Protein AF-A0A7M5V209-F1 (afdb_monomer_lite)

Sequence (284 aa):
MAENEGTTTIPEHRHLGSWWDTRARGLGGTLGIPISTGGEENLLCRSSDRYRREDIFLHEFSHGISEVAIRGGGIPGYFGRLQRAYNSAKYRGLWRNTYAMSTVQEYFAEGVQSYFEVNDYAARPNGVHGPVNTRSKLRNYDITLYNLVREVFPCGNIIHDRCKRGTPPSFRMNCDGSKPVVTVAPPKVTTTTTTTHSTKKPDGGNKDCVDKNKSCGGWARYGYCKSNAYVKTNCKKSCKSCDNSSCKDNNKWCNSWKGKGYCNSNSQHYNYMIKNCKKACSLC

Foldseek 3Di:
DEPPDFPLVPVLNVVDDPVRRVVDQWAAAAPSRLDTGGYPCLLQVNPSDPLSQARVSQLRPQSSCCRPPVLQLVPPCLVVLLVVLLVVCVVVCHCPLAQLNPDSSSVLSQLLQQLLLRHHEDPDRHNHHYHRRHLVSCCVRRVSSSVSSCVSVVQSDHADSSNDDDDTDDDDPDNVPPDDDPPPDDPPPDPDDDDDDDDDDDDDDDPLQDAQDPCLLVCLVSPCCVSPPCSVRRNCNSVVVPPPPVQDQQDPCLLVVLVVVLCDPPHPNVVVCVRHVCNNSVVD

pLDDT: mean 84.37, std 17.69, range [29.45, 98.81]

Radius of gyration: 26.1 Å; chains: 1; bounding box: 72×42×67 Å

Structure (mmCIF, N/CA/C/O backbone):
data_AF-A0A7M5V209-F1
#
_entry.id   AF-A0A7M5V209-F1
#
loop_
_atom_site.group_PDB
_atom_site.id
_atom_site.type_symbol
_atom_site.label_atom_id
_atom_site.label_alt_id
_atom_site.label_comp_id
_atom_site.label_asym_id
_atom_site.label_entity_id
_atom_site.label_seq_id
_atom_site.pdbx_PDB_ins_code
_atom_site.Cartn_x
_atom_site.Cartn_y
_atom_site.Cartn_z
_atom_site.occupancy
_atom_site.B_iso_or_equiv
_atom_site.auth_seq_id
_atom_site.auth_comp_id
_atom_site.auth_asym_id
_atom_site.auth_atom_id
_atom_site.pdbx_PDB_model_num
ATOM 1 N N . MET A 1 1 ? 5.529 -16.511 5.488 1.00 92.38 1 MET A N 1
ATOM 2 C CA . MET A 1 1 ? 4.871 -17.790 5.166 1.00 92.38 1 MET A CA 1
ATOM 3 C C . MET A 1 1 ? 5.860 -18.579 4.341 1.00 92.38 1 MET A C 1
ATOM 5 O O . MET A 1 1 ? 6.373 -18.010 3.381 1.00 92.38 1 MET A O 1
ATOM 9 N N . ALA A 1 2 ? 6.203 -19.794 4.756 1.00 93.06 2 ALA A N 1
ATOM 10 C CA . ALA A 1 2 ? 7.196 -20.600 4.048 1.00 93.06 2 ALA A CA 1
ATOM 11 C C . ALA A 1 2 ? 6.727 -20.949 2.623 1.00 93.06 2 ALA A C 1
ATOM 13 O O . ALA A 1 2 ? 5.541 -20.822 2.294 1.00 93.06 2 ALA A O 1
ATOM 14 N N . GLU A 1 3 ? 7.648 -21.391 1.765 1.00 91.31 3 GLU A N 1
ATOM 15 C CA . GLU A 1 3 ? 7.316 -21.751 0.373 1.00 91.31 3 GLU A CA 1
ATOM 16 C C . GLU A 1 3 ? 6.255 -22.861 0.283 1.00 91.31 3 GLU A C 1
ATOM 18 O O . GLU A 1 3 ? 5.426 -22.869 -0.622 1.00 91.31 3 GLU A O 1
ATOM 23 N N . ASN A 1 4 ? 6.264 -23.790 1.242 1.00 91.88 4 ASN A N 1
ATOM 24 C CA . ASN A 1 4 ? 5.350 -24.931 1.326 1.00 91.88 4 ASN A CA 1
ATOM 25 C C . ASN A 1 4 ? 4.091 -24.662 2.173 1.00 91.88 4 ASN A C 1
ATOM 27 O O . ASN A 1 4 ? 3.295 -25.572 2.400 1.00 91.88 4 ASN A O 1
ATOM 31 N N . GLU A 1 5 ? 3.908 -23.436 2.654 1.00 93.31 5 GLU A N 1
ATOM 32 C CA . GLU A 1 5 ? 2.753 -23.014 3.443 1.00 93.31 5 GLU A CA 1
ATOM 33 C C . GLU A 1 5 ? 1.799 -22.165 2.595 1.00 93.31 5 GLU A C 1
ATOM 35 O O . GLU A 1 5 ? 2.250 -21.390 1.760 1.00 93.31 5 GLU A O 1
ATOM 40 N N . GLY A 1 6 ? 0.486 -22.273 2.820 1.00 92.75 6 GLY A N 1
ATOM 41 C CA . GLY A 1 6 ? -0.541 -21.416 2.208 1.00 92.75 6 GLY A CA 1
ATOM 42 C C . GLY A 1 6 ? -0.962 -20.248 3.107 1.00 92.75 6 GLY A C 1
ATOM 43 O O . GLY A 1 6 ? -0.714 -20.260 4.307 1.00 92.75 6 GLY A O 1
ATOM 44 N N . THR A 1 7 ? -1.609 -19.221 2.550 1.00 93.31 7 THR A N 1
ATOM 45 C CA . THR A 1 7 ? -2.055 -18.024 3.292 1.00 93.31 7 THR A CA 1
ATOM 46 C C . THR A 1 7 ? -2.820 -18.354 4.574 1.00 93.31 7 THR A C 1
ATOM 48 O O . THR A 1 7 ? -2.616 -17.707 5.602 1.00 93.31 7 THR A O 1
ATOM 51 N N . THR A 1 8 ? -3.669 -19.378 4.538 1.00 94.62 8 THR A N 1
ATOM 52 C CA . THR A 1 8 ? -4.510 -19.815 5.657 1.00 94.62 8 THR A CA 1
ATOM 53 C C . THR A 1 8 ? -3.741 -20.543 6.767 1.00 94.62 8 THR A C 1
ATOM 55 O O . THR A 1 8 ? -4.294 -20.738 7.854 1.00 94.62 8 THR A O 1
ATOM 58 N N . THR A 1 9 ? -2.468 -20.911 6.554 1.00 94.31 9 THR A N 1
ATOM 59 C CA . THR A 1 9 ? -1.623 -21.508 7.605 1.00 94.31 9 THR A CA 1
ATOM 60 C C . THR A 1 9 ? -1.223 -20.478 8.657 1.00 94.31 9 THR A C 1
ATOM 62 O O . THR A 1 9 ? -1.067 -20.830 9.830 1.00 94.31 9 THR A O 1
ATOM 65 N N . ILE A 1 10 ? -1.130 -19.200 8.271 1.00 93.56 10 ILE A N 1
ATOM 66 C CA . ILE A 1 10 ? -0.909 -18.095 9.201 1.00 93.56 10 ILE A CA 1
ATOM 67 C C . ILE A 1 10 ? -2.123 -18.007 10.141 1.00 93.56 10 ILE A C 1
ATOM 69 O O . ILE A 1 10 ? -3.249 -17.837 9.660 1.00 93.56 10 ILE A O 1
ATOM 73 N N . PRO A 1 11 ? -1.941 -18.107 11.474 1.00 94.06 11 PRO A N 1
ATOM 74 C CA . PRO A 1 11 ? -3.052 -18.190 12.424 1.00 94.06 11 PRO A CA 1
ATOM 75 C C . PRO A 1 11 ? -4.099 -17.083 12.265 1.00 94.06 11 PRO A C 1
ATOM 77 O O . PRO A 1 11 ? -5.300 -17.348 12.302 1.00 94.06 11 PRO A O 1
ATOM 80 N N . GLU A 1 12 ? -3.659 -15.852 12.024 1.00 92.50 12 GLU A N 1
ATOM 81 C CA . GLU A 1 12 ? -4.517 -14.684 11.846 1.00 92.50 12 GLU A CA 1
ATOM 82 C C . GLU A 1 12 ? -5.357 -14.738 10.558 1.00 92.50 12 GLU A C 1
ATOM 84 O O . GLU A 1 12 ? -6.398 -14.087 10.472 1.00 92.50 12 GLU A O 1
ATOM 89 N N . HIS A 1 13 ? -4.953 -15.534 9.567 1.00 94.69 13 HIS A N 1
ATOM 90 C CA . HIS A 1 13 ? -5.621 -15.683 8.272 1.00 94.69 13 HIS A CA 1
ATOM 91 C C . HIS A 1 13 ? -6.424 -16.988 8.142 1.00 94.69 13 HIS A C 1
ATOM 93 O O . HIS A 1 13 ? -7.111 -17.179 7.144 1.00 94.69 13 HIS A O 1
ATOM 99 N N . ARG A 1 14 ? -6.427 -17.859 9.162 1.00 93.62 14 ARG A N 1
ATOM 100 C CA . ARG A 1 14 ? -7.101 -19.176 9.139 1.00 93.62 14 ARG A CA 1
ATOM 101 C C . ARG A 1 14 ? -8.611 -19.130 8.863 1.00 93.62 14 ARG A C 1
ATOM 103 O O . ARG A 1 14 ? -9.204 -20.122 8.465 1.00 93.62 14 ARG A O 1
ATOM 110 N N . HIS A 1 15 ? -9.246 -17.987 9.098 1.00 92.19 15 HIS A N 1
ATOM 111 C CA . HIS A 1 15 ? -10.670 -17.772 8.832 1.00 92.19 15 HIS A CA 1
ATOM 112 C C . HIS A 1 15 ? -10.992 -17.604 7.333 1.00 92.19 15 HIS A C 1
ATOM 114 O O . HIS A 1 15 ? -12.165 -17.586 6.962 1.00 92.19 15 HIS A O 1
ATOM 120 N N . LEU A 1 16 ? -9.979 -17.433 6.480 1.00 92.88 16 LEU A N 1
ATOM 121 C CA . LEU A 1 16 ? -10.136 -17.333 5.033 1.00 92.88 16 LEU A CA 1
ATOM 122 C C . LEU A 1 16 ? -10.370 -18.719 4.412 1.00 92.88 16 LEU A C 1
ATOM 124 O O . LEU A 1 16 ? -9.895 -19.734 4.911 1.00 92.88 16 LEU A O 1
ATOM 128 N N . GLY A 1 17 ? -11.098 -18.761 3.294 1.00 93.19 17 GLY A N 1
ATOM 129 C CA . GLY A 1 17 ? -11.300 -20.001 2.539 1.00 93.19 17 GLY A CA 1
ATOM 130 C C . GLY A 1 17 ? -10.022 -20.477 1.839 1.00 93.19 17 GLY A C 1
ATOM 131 O O . GLY A 1 17 ? -9.198 -19.659 1.432 1.00 93.19 17 GLY A O 1
ATOM 132 N N . SER A 1 18 ? -9.899 -21.789 1.617 1.00 92.31 18 SER A N 1
ATOM 133 C CA . SER A 1 18 ? -8.717 -22.437 1.013 1.00 92.31 18 SER A CA 1
ATOM 134 C C . SER A 1 18 ? -8.311 -21.884 -0.358 1.00 92.31 18 SER A C 1
ATOM 136 O O . SER A 1 18 ? -7.148 -21.952 -0.742 1.00 92.31 18 SER A O 1
ATOM 138 N N . TRP A 1 19 ? -9.238 -21.269 -1.098 1.00 93.50 19 TRP A N 1
ATOM 139 C CA . TRP A 1 19 ? -8.921 -20.582 -2.353 1.00 93.50 19 TRP A CA 1
ATOM 140 C C . TRP A 1 19 ? -7.817 -19.517 -2.192 1.00 93.50 19 TRP A C 1
ATOM 142 O O . TRP A 1 19 ? -7.010 -19.328 -3.106 1.00 93.50 19 TRP A O 1
ATOM 152 N N . TRP A 1 20 ? -7.707 -18.881 -1.019 1.00 93.75 20 TRP A N 1
ATOM 153 C CA . TRP A 1 20 ? -6.654 -17.904 -0.716 1.00 93.75 20 TRP A CA 1
ATOM 154 C C . TRP A 1 20 ? -5.237 -18.483 -0.748 1.00 93.75 20 TRP A C 1
ATOM 156 O O . TRP A 1 20 ? -4.302 -17.746 -1.066 1.00 93.75 20 TRP A O 1
ATOM 166 N N . ASP A 1 21 ? -5.073 -19.785 -0.503 1.00 92.69 21 ASP A N 1
ATOM 167 C CA . ASP A 1 21 ? -3.768 -20.457 -0.557 1.00 92.69 21 ASP A CA 1
ATOM 168 C C . ASP A 1 21 ? -3.220 -20.533 -1.983 1.00 92.69 21 ASP A C 1
ATOM 170 O O . ASP A 1 21 ? -2.011 -20.517 -2.194 1.00 92.69 21 ASP A O 1
ATOM 174 N N . THR A 1 22 ? -4.112 -20.553 -2.977 1.00 89.31 22 THR A N 1
ATOM 175 C CA . THR A 1 22 ? -3.728 -20.514 -4.395 1.00 89.31 22 THR A CA 1
ATOM 176 C C . THR A 1 22 ? -3.711 -19.090 -4.940 1.00 89.31 22 THR A C 1
ATOM 178 O O . THR A 1 22 ? -2.875 -18.748 -5.779 1.00 89.31 22 THR A O 1
ATOM 181 N N . ARG A 1 23 ? -4.611 -18.222 -4.466 1.00 88.81 23 ARG A N 1
ATOM 182 C CA . ARG A 1 23 ? -4.777 -16.865 -4.999 1.00 88.81 23 ARG A CA 1
ATOM 183 C C . ARG A 1 23 ? -3.660 -15.917 -4.598 1.00 88.81 23 ARG A C 1
ATOM 185 O O . ARG A 1 23 ? -3.259 -15.104 -5.434 1.00 88.81 23 ARG A O 1
ATOM 192 N N . ALA A 1 24 ? -3.186 -15.979 -3.360 1.00 91.81 24 ALA A N 1
ATOM 193 C CA . ALA A 1 24 ? -2.322 -14.957 -2.781 1.00 91.81 24 ALA A CA 1
ATOM 194 C C . ALA A 1 24 ? -1.054 -15.569 -2.181 1.00 91.81 24 ALA A C 1
ATOM 196 O O . ALA A 1 24 ? -1.069 -16.684 -1.666 1.00 91.81 24 ALA A O 1
ATOM 197 N N . ARG A 1 25 ? 0.040 -14.809 -2.251 1.00 95.38 25 ARG A N 1
ATOM 198 C CA . ARG A 1 25 ? 1.299 -15.091 -1.541 1.00 95.38 25 ARG A CA 1
ATOM 199 C C . ARG A 1 25 ? 1.664 -13.975 -0.567 1.00 95.38 25 ARG A C 1
ATOM 201 O O . ARG A 1 25 ? 2.788 -13.898 -0.094 1.00 95.38 25 ARG A O 1
ATOM 208 N N . GLY A 1 26 ? 0.705 -13.120 -0.252 1.00 94.38 26 GLY A N 1
ATOM 209 C CA . GLY A 1 26 ? 0.831 -12.064 0.730 1.00 94.38 26 GLY A CA 1
ATOM 210 C C . GLY A 1 26 ? -0.523 -11.412 0.962 1.00 94.38 26 GLY A C 1
ATOM 211 O O . GLY A 1 26 ? -1.413 -11.531 0.119 1.00 94.38 26 GLY A O 1
ATOM 212 N N . LEU A 1 27 ? -0.681 -10.792 2.128 1.00 95.31 27 LEU A N 1
ATOM 213 C CA . LEU A 1 27 ? -1.848 -9.992 2.479 1.00 95.31 27 LEU A CA 1
ATOM 214 C C . LEU A 1 27 ? -1.426 -8.773 3.284 1.00 95.31 27 LEU A C 1
ATOM 216 O O . LEU A 1 27 ? -0.635 -8.876 4.224 1.00 95.31 27 LEU A O 1
ATOM 220 N N . GLY A 1 28 ? -2.013 -7.636 2.945 1.00 94.69 28 GLY A N 1
ATOM 221 C CA . GLY A 1 28 ? -1.826 -6.384 3.644 1.00 94.69 28 GLY A CA 1
ATOM 222 C C . GLY A 1 28 ? -2.487 -6.345 5.013 1.00 94.69 28 GLY A C 1
ATOM 223 O O . GLY A 1 28 ? -3.591 -6.853 5.224 1.00 94.69 28 GLY A O 1
ATOM 224 N N . GLY A 1 29 ? -1.820 -5.675 5.952 1.00 91.69 29 GLY A N 1
ATOM 225 C CA . GLY A 1 29 ? -2.372 -5.444 7.282 1.00 91.69 29 GLY A CA 1
ATOM 226 C C . GLY A 1 29 ? -3.624 -4.572 7.250 1.00 91.69 29 GLY A C 1
ATOM 227 O O . GLY A 1 29 ? -3.690 -3.565 6.554 1.00 91.69 29 GLY A O 1
ATOM 228 N N . THR A 1 30 ? -4.604 -4.926 8.074 1.00 88.12 30 THR A N 1
ATOM 229 C CA . THR A 1 30 ? -5.811 -4.131 8.336 1.00 88.12 30 THR A CA 1
ATOM 230 C C . THR A 1 30 ? -5.929 -3.855 9.830 1.00 88.12 30 THR A C 1
ATOM 232 O O . THR A 1 30 ? -5.222 -4.442 10.639 1.00 88.12 30 THR A O 1
ATOM 235 N N . LEU A 1 31 ? -6.861 -3.009 10.268 1.00 81.81 31 LEU A N 1
ATOM 236 C CA . LEU A 1 31 ? -7.078 -2.862 11.715 1.00 81.81 31 LEU A CA 1
ATOM 237 C C . LEU A 1 31 ? -7.629 -4.127 12.374 1.00 81.81 31 LEU A C 1
ATOM 239 O O . LEU A 1 31 ? -7.344 -4.375 13.540 1.00 81.81 31 LEU A O 1
ATOM 243 N N . GLY A 1 32 ? -8.410 -4.931 11.652 1.00 82.44 32 GLY A N 1
ATOM 244 C CA . GLY A 1 32 ? -8.884 -6.207 12.182 1.00 82.44 32 GLY A CA 1
ATOM 245 C C . GLY A 1 32 ? -7.747 -7.205 12.364 1.00 82.44 32 GLY A C 1
ATOM 246 O O . GLY A 1 32 ? -7.681 -7.892 13.382 1.00 82.44 32 GLY A O 1
ATOM 247 N N . ILE A 1 33 ? -6.834 -7.227 11.394 1.00 89.44 33 ILE A N 1
ATOM 248 C CA . ILE A 1 33 ? -5.699 -8.142 11.317 1.00 89.44 33 ILE A CA 1
ATOM 249 C C . ILE A 1 33 ? -4.452 -7.302 11.014 1.00 89.44 33 ILE A C 1
ATOM 251 O O . ILE A 1 33 ? -4.105 -7.124 9.846 1.00 89.44 33 ILE A O 1
ATOM 255 N N . PRO A 1 34 ? -3.803 -6.720 12.041 1.00 89.94 34 PRO A N 1
ATOM 256 C CA . PRO A 1 34 ? -2.746 -5.724 11.865 1.00 89.94 34 PRO A CA 1
ATOM 257 C C . PRO A 1 34 ? -1.385 -6.365 11.581 1.00 89.94 34 PRO A C 1
ATOM 259 O O . PRO A 1 34 ? -0.371 -5.954 12.140 1.00 89.94 34 PRO A O 1
ATOM 262 N N . ILE A 1 35 ? -1.371 -7.387 10.728 1.00 91.12 35 ILE A N 1
ATOM 263 C CA . ILE A 1 35 ? -0.161 -8.047 10.246 1.00 91.12 35 ILE A CA 1
ATOM 264 C C . ILE A 1 35 ? -0.153 -8.004 8.723 1.00 91.12 35 ILE A C 1
ATOM 266 O O . ILE A 1 35 ? -1.182 -8.232 8.096 1.00 91.12 35 ILE A O 1
ATOM 270 N N . SER A 1 36 ? 0.999 -7.685 8.138 1.00 95.19 36 SER A N 1
ATOM 271 C CA . SER A 1 36 ? 1.226 -7.897 6.706 1.00 95.19 36 SER A CA 1
ATOM 272 C C . SER A 1 36 ? 2.021 -9.181 6.540 1.00 95.19 36 SER A C 1
ATOM 274 O O . SER A 1 36 ? 2.944 -9.436 7.316 1.00 95.19 36 SER A O 1
ATOM 276 N N . THR A 1 37 ? 1.662 -9.994 5.558 1.00 95.38 37 THR A N 1
ATOM 277 C CA . THR A 1 37 ? 2.311 -11.280 5.299 1.00 95.38 37 THR A CA 1
ATOM 278 C C . THR A 1 37 ? 2.850 -11.336 3.880 1.00 95.38 37 THR A C 1
ATOM 280 O O . THR A 1 37 ? 2.331 -10.688 2.977 1.00 95.38 37 THR A O 1
ATOM 283 N N . GLY A 1 38 ? 3.913 -12.116 3.696 1.00 95.19 38 GLY A N 1
ATOM 284 C CA . GLY A 1 38 ? 4.528 -12.386 2.402 1.00 95.19 38 GLY A CA 1
ATOM 285 C C . GLY A 1 38 ? 5.107 -13.796 2.348 1.00 95.19 38 GLY A C 1
ATOM 286 O O . GLY A 1 38 ? 5.431 -14.397 3.387 1.00 95.19 38 GLY A O 1
ATOM 287 N N . GLY A 1 39 ? 5.195 -14.318 1.131 1.00 95.69 39 GLY A N 1
ATOM 288 C CA . GLY A 1 39 ? 5.822 -15.586 0.800 1.00 95.69 39 GLY A CA 1
ATOM 289 C C . GLY A 1 39 ? 7.337 -15.485 0.909 1.00 95.69 39 GLY A C 1
ATOM 290 O O . GLY A 1 39 ? 7.949 -14.509 0.467 1.00 95.69 39 GLY A O 1
ATOM 291 N N . GLU A 1 40 ? 7.942 -16.498 1.515 1.00 95.88 40 GLU A N 1
ATOM 292 C CA . GLU A 1 40 ? 9.393 -16.630 1.627 1.00 95.88 40 GLU A CA 1
ATOM 293 C C . GLU A 1 40 ? 10.069 -16.629 0.253 1.00 95.88 40 GLU A C 1
ATOM 295 O O . GLU A 1 40 ? 11.102 -15.980 0.077 1.00 95.88 40 GLU A O 1
ATOM 300 N N . GLU A 1 41 ? 9.464 -17.291 -0.735 1.00 96.00 41 GLU A N 1
ATOM 301 C CA . GLU A 1 41 ? 9.996 -17.355 -2.092 1.00 96.00 41 GLU A CA 1
ATOM 302 C C . GLU A 1 41 ? 10.138 -15.966 -2.712 1.00 96.00 41 GLU A C 1
ATOM 304 O O . GLU A 1 41 ? 11.120 -15.709 -3.411 1.00 96.00 41 GLU A O 1
ATOM 309 N N . ASN A 1 42 ? 9.210 -15.054 -2.399 1.00 95.69 42 ASN A N 1
ATOM 310 C CA . ASN A 1 42 ? 9.294 -13.678 -2.849 1.00 95.69 42 ASN A CA 1
ATOM 311 C C . ASN A 1 42 ? 10.446 -12.963 -2.151 1.00 95.69 42 ASN A C 1
ATOM 313 O O . ASN A 1 42 ? 11.364 -12.511 -2.830 1.00 95.69 42 ASN A O 1
ATOM 317 N N . LEU A 1 43 ? 10.462 -12.944 -0.817 1.00 93.81 43 LEU A N 1
ATOM 318 C CA . LEU A 1 43 ? 11.489 -12.252 -0.028 1.00 93.81 43 LEU A CA 1
ATOM 319 C C . LEU A 1 43 ? 12.919 -12.697 -0.356 1.00 93.81 43 LEU A C 1
ATOM 321 O O . LEU A 1 43 ? 13.833 -11.876 -0.369 1.00 93.81 43 LEU A O 1
ATOM 325 N N . LEU A 1 44 ? 13.115 -13.988 -0.623 1.00 93.94 44 LEU A N 1
ATOM 326 C CA . LEU A 1 44 ? 14.426 -14.577 -0.898 1.00 93.94 44 LEU A CA 1
ATOM 327 C C . LEU A 1 44 ? 14.737 -14.703 -2.397 1.00 93.94 44 LEU A C 1
ATOM 329 O O . LEU A 1 44 ? 15.767 -15.272 -2.759 1.00 93.94 44 LEU A O 1
ATOM 333 N N . CYS A 1 45 ? 13.859 -14.204 -3.272 1.00 94.44 45 CYS A N 1
ATOM 334 C CA . CYS A 1 45 ? 13.950 -14.352 -4.723 1.00 94.44 45 CYS A CA 1
ATOM 335 C C . CYS A 1 45 ? 14.255 -15.794 -5.170 1.00 94.44 45 CYS A C 1
ATOM 337 O O . CYS A 1 45 ? 15.195 -16.085 -5.928 1.00 94.44 45 CYS A O 1
ATOM 339 N N . ARG A 1 46 ? 13.445 -16.737 -4.705 1.00 95.00 46 ARG A N 1
ATOM 340 C CA . ARG A 1 46 ? 13.586 -18.167 -5.005 1.00 95.00 46 ARG A CA 1
ATOM 341 C C . ARG A 1 46 ? 12.981 -18.476 -6.366 1.00 95.00 46 ARG A C 1
ATOM 343 O O . ARG A 1 46 ? 12.127 -17.742 -6.859 1.00 95.00 46 ARG A O 1
ATOM 350 N N . SER A 1 47 ? 13.470 -19.515 -7.036 1.00 94.75 47 SER A N 1
ATOM 351 C CA . SER A 1 47 ? 13.022 -19.863 -8.396 1.00 94.75 47 SER A CA 1
ATOM 352 C C . SER A 1 47 ? 11.531 -20.212 -8.470 1.00 94.75 47 SER A C 1
ATOM 354 O O . SER A 1 47 ? 10.941 -20.088 -9.538 1.00 94.75 47 SER A O 1
ATOM 356 N N . SER A 1 48 ? 10.936 -20.605 -7.344 1.00 94.31 48 SER A N 1
ATOM 357 C CA . SER A 1 48 ? 9.507 -20.855 -7.137 1.00 94.31 48 SER A CA 1
ATOM 358 C C . SER A 1 48 ? 8.645 -19.582 -7.095 1.00 94.31 48 SER A C 1
ATOM 360 O O . SER A 1 48 ? 7.422 -19.683 -7.196 1.00 94.31 48 SER A O 1
ATOM 362 N N . ASP A 1 49 ? 9.239 -18.387 -6.978 1.00 95.06 49 ASP A N 1
ATOM 363 C CA . ASP A 1 49 ? 8.501 -17.122 -6.909 1.00 95.06 49 ASP A CA 1
ATOM 364 C C . ASP A 1 49 ? 7.788 -16.806 -8.229 1.00 95.06 49 ASP A C 1
ATOM 366 O O . ASP A 1 49 ? 8.401 -16.407 -9.223 1.00 95.06 49 ASP A O 1
ATOM 370 N N . ARG A 1 50 ? 6.459 -16.916 -8.228 1.00 93.19 50 ARG A N 1
ATOM 371 C CA . ARG A 1 50 ? 5.624 -16.524 -9.374 1.00 93.19 50 ARG A CA 1
ATOM 372 C C . ARG A 1 50 ? 5.572 -15.006 -9.606 1.00 93.19 50 ARG A C 1
ATOM 374 O O . ARG A 1 50 ? 5.164 -14.585 -10.683 1.00 93.19 50 ARG A O 1
ATOM 381 N N . TYR A 1 51 ? 6.008 -14.204 -8.632 1.00 94.31 51 TYR A N 1
ATOM 382 C CA . TYR A 1 51 ? 6.100 -12.740 -8.679 1.00 94.31 51 TYR A CA 1
ATOM 383 C C . TYR A 1 51 ? 7.555 -12.254 -8.732 1.00 94.31 51 TYR A C 1
ATOM 385 O O . TYR A 1 51 ? 7.882 -11.156 -8.288 1.00 94.31 51 TYR A O 1
ATOM 393 N N . ARG A 1 52 ? 8.463 -13.051 -9.310 1.00 94.50 52 ARG A N 1
ATOM 394 C CA . ARG A 1 52 ? 9.917 -12.797 -9.306 1.00 94.50 52 ARG A CA 1
ATOM 395 C C . ARG A 1 52 ? 10.351 -11.409 -9.794 1.00 94.50 52 ARG A C 1
ATOM 397 O O . ARG A 1 52 ? 11.440 -10.961 -9.456 1.00 94.50 52 ARG A O 1
ATOM 404 N N . ARG A 1 53 ? 9.538 -10.728 -10.607 1.00 94.50 53 ARG A N 1
ATOM 405 C CA . ARG A 1 53 ? 9.854 -9.394 -11.149 1.00 94.50 53 ARG A CA 1
ATOM 406 C C . ARG A 1 53 ? 9.388 -8.226 -10.273 1.00 94.50 53 ARG A C 1
ATOM 408 O O . ARG A 1 53 ? 9.711 -7.088 -10.592 1.00 94.50 53 ARG A O 1
ATOM 415 N N . GLU A 1 54 ? 8.687 -8.486 -9.171 1.00 95.00 54 GLU A N 1
ATOM 416 C CA . GLU A 1 54 ? 8.135 -7.443 -8.301 1.00 95.00 54 GLU A CA 1
ATOM 417 C C . GLU A 1 54 ? 8.140 -7.821 -6.819 1.00 95.00 54 GLU A C 1
ATOM 419 O O . GLU A 1 54 ? 8.007 -8.989 -6.457 1.00 95.00 54 GLU A O 1
ATOM 424 N N . ASP A 1 55 ? 8.311 -6.844 -5.935 1.00 96.25 55 ASP A N 1
ATOM 425 C CA . ASP A 1 55 ? 8.285 -7.087 -4.490 1.00 96.25 55 ASP A CA 1
ATOM 426 C C . ASP A 1 55 ? 6.848 -7.007 -3.958 1.00 96.25 55 ASP A C 1
ATOM 428 O O . ASP A 1 55 ? 6.366 -5.936 -3.574 1.00 96.25 55 ASP A O 1
ATOM 432 N N . ILE A 1 56 ? 6.155 -8.150 -3.957 1.00 95.81 56 ILE A N 1
ATOM 433 C CA . ILE A 1 56 ? 4.789 -8.223 -3.429 1.00 95.81 56 ILE A CA 1
ATOM 434 C C . ILE A 1 56 ? 4.766 -8.050 -1.912 1.00 95.81 56 ILE A C 1
ATOM 436 O O . ILE A 1 56 ? 3.791 -7.536 -1.382 1.00 95.81 56 ILE A O 1
ATOM 440 N N . PHE A 1 57 ? 5.825 -8.406 -1.178 1.00 95.94 57 PHE A N 1
ATOM 441 C CA . PHE A 1 57 ? 5.820 -8.147 0.260 1.00 95.94 57 PHE A CA 1
ATOM 442 C C . PHE A 1 57 ? 5.817 -6.647 0.547 1.00 95.94 57 PHE A C 1
ATOM 444 O O . PHE A 1 57 ? 5.073 -6.204 1.420 1.00 95.94 57 PHE A O 1
ATOM 451 N N . LEU A 1 58 ? 6.582 -5.846 -0.201 1.00 96.75 58 LEU A N 1
ATOM 452 C CA . LEU A 1 58 ? 6.524 -4.392 -0.084 1.00 96.75 58 LEU A CA 1
ATOM 453 C C . LEU A 1 58 ? 5.127 -3.855 -0.412 1.00 96.75 58 LEU A C 1
ATOM 455 O O . LEU A 1 58 ? 4.656 -2.955 0.286 1.00 96.75 58 LEU A O 1
ATOM 459 N N . HIS A 1 59 ? 4.464 -4.397 -1.435 1.00 97.75 59 HIS A N 1
ATOM 460 C CA . HIS A 1 59 ? 3.077 -4.057 -1.762 1.00 97.75 59 HIS A CA 1
ATOM 461 C C . HIS A 1 59 ? 2.157 -4.270 -0.549 1.00 97.75 59 HIS A C 1
ATOM 463 O O . HIS A 1 59 ? 1.515 -3.334 -0.066 1.00 97.75 59 HIS A O 1
ATOM 469 N N . GLU A 1 60 ? 2.164 -5.476 0.020 1.00 97.44 60 GLU A N 1
ATOM 470 C CA . GLU A 1 60 ? 1.319 -5.821 1.167 1.00 97.44 60 GLU A CA 1
ATOM 471 C C . GLU A 1 60 ? 1.702 -5.044 2.433 1.00 97.44 60 GLU A C 1
ATOM 473 O O . GLU A 1 60 ? 0.852 -4.574 3.193 1.00 97.44 60 GLU A O 1
ATOM 478 N N . PHE A 1 61 ? 2.994 -4.830 2.655 1.00 96.31 61 PHE A N 1
ATOM 479 C CA . PHE A 1 61 ? 3.479 -4.015 3.761 1.00 96.31 61 PHE A CA 1
ATOM 480 C C . PHE A 1 61 ? 3.032 -2.552 3.628 1.00 96.31 61 PHE A C 1
ATOM 482 O O . PHE A 1 61 ? 2.719 -1.902 4.629 1.00 96.31 61 PHE A O 1
ATOM 489 N N . SER A 1 62 ? 2.919 -2.042 2.399 1.00 97.19 62 SER A N 1
ATOM 490 C CA . SER A 1 62 ? 2.394 -0.701 2.117 1.00 97.19 62 SER A CA 1
ATOM 491 C C . SER A 1 62 ? 0.914 -0.585 2.472 1.00 97.19 62 SER A C 1
ATOM 493 O O . SER A 1 62 ? 0.505 0.424 3.061 1.00 97.19 62 SER A O 1
ATOM 495 N N . HIS A 1 63 ? 0.116 -1.627 2.213 1.00 96.56 63 HIS A N 1
ATOM 496 C CA . HIS A 1 63 ? -1.249 -1.713 2.741 1.00 96.56 63 HIS A CA 1
ATOM 497 C C . HIS A 1 63 ? -1.240 -1.625 4.266 1.00 96.56 63 HIS A C 1
ATOM 499 O O . HIS A 1 63 ? -1.933 -0.774 4.813 1.00 96.56 63 HIS A O 1
ATOM 505 N N . GLY A 1 64 ? -0.378 -2.385 4.950 1.00 93.88 64 GLY A N 1
ATOM 506 C CA . GLY A 1 64 ? -0.223 -2.317 6.408 1.00 93.88 64 GLY A CA 1
ATOM 507 C C . GLY A 1 64 ? 0.120 -0.915 6.928 1.00 93.88 64 GLY A C 1
ATOM 508 O O . GLY A 1 64 ? -0.525 -0.424 7.857 1.00 93.88 64 GLY A O 1
ATOM 509 N N . ILE A 1 65 ? 1.079 -0.222 6.308 1.00 94.31 65 ILE A N 1
ATOM 510 C CA . ILE A 1 65 ? 1.414 1.168 6.662 1.00 94.31 65 ILE A CA 1
ATOM 511 C C . ILE A 1 65 ? 0.193 2.069 6.474 1.00 94.31 65 ILE A C 1
ATOM 513 O O . ILE A 1 65 ? -0.169 2.827 7.377 1.00 94.31 65 ILE A O 1
ATOM 517 N N . SER A 1 66 ? -0.468 1.991 5.322 1.00 92.69 66 SER A N 1
ATOM 518 C CA . SER A 1 66 ? -1.602 2.867 5.047 1.00 92.69 66 SER A CA 1
ATOM 519 C C . SER A 1 66 ? -2.783 2.574 5.981 1.00 92.69 66 SER A C 1
ATOM 521 O O . SER A 1 66 ? -3.270 3.472 6.665 1.00 92.69 66 SER A O 1
ATOM 523 N N . GLU A 1 67 ? -3.218 1.328 6.100 1.00 88.44 67 GLU A N 1
ATOM 524 C CA . GLU A 1 67 ? -4.433 0.931 6.811 1.00 88.44 67 GLU A CA 1
ATOM 525 C C . GLU A 1 67 ? -4.261 0.872 8.336 1.00 88.44 67 GLU A C 1
ATOM 527 O O . GLU A 1 67 ? -5.225 1.126 9.063 1.00 88.44 67 GLU A O 1
ATOM 532 N N . VAL A 1 68 ? -3.053 0.590 8.839 1.00 87.06 68 VAL A N 1
ATOM 533 C CA . VAL A 1 68 ? -2.778 0.433 10.282 1.00 87.06 68 VAL A CA 1
ATOM 534 C C . VAL A 1 68 ? -2.000 1.604 10.879 1.00 87.06 68 VAL A C 1
ATOM 536 O O . VAL A 1 68 ? -2.225 1.950 12.036 1.00 87.06 68 VAL A O 1
ATOM 539 N N . ALA A 1 69 ? -1.089 2.242 10.144 1.00 87.00 69 ALA A N 1
ATOM 540 C CA . ALA A 1 69 ? -0.320 3.364 10.691 1.00 87.00 69 ALA A CA 1
ATOM 541 C C . ALA A 1 69 ? -0.920 4.720 10.309 1.00 87.00 69 ALA A C 1
ATOM 543 O O . ALA A 1 69 ? -1.050 5.596 11.164 1.00 87.00 69 ALA A O 1
ATOM 544 N N . ILE A 1 70 ? -1.321 4.906 9.048 1.00 88.50 70 ILE A N 1
ATOM 545 C CA . ILE A 1 70 ? -1.780 6.208 8.544 1.00 88.50 70 ILE A CA 1
ATOM 546 C C . ILE A 1 70 ? -3.265 6.437 8.818 1.00 88.50 70 ILE A C 1
ATOM 548 O O . ILE A 1 70 ? -3.634 7.491 9.346 1.00 88.50 70 ILE A O 1
ATOM 552 N N . ARG A 1 71 ? -4.126 5.456 8.511 1.00 80.62 71 ARG A N 1
ATOM 553 C CA . ARG A 1 71 ? -5.579 5.529 8.783 1.00 80.62 71 ARG A CA 1
ATOM 554 C C . ARG A 1 71 ? -5.815 5.741 10.272 1.00 80.62 71 ARG A C 1
ATOM 556 O O . ARG A 1 71 ? -6.714 6.476 10.673 1.00 80.62 71 ARG A O 1
ATOM 563 N N . GLY A 1 72 ? -4.903 5.153 11.031 1.00 68.12 72 GLY A N 1
ATOM 564 C CA . GLY A 1 72 ? -4.031 5.766 12.023 1.00 68.12 72 GLY A CA 1
ATOM 565 C C . GLY A 1 72 ? -4.528 6.931 12.819 1.00 68.12 72 GLY A C 1
ATOM 566 O O . GLY A 1 72 ? -4.734 6.852 14.020 1.00 68.12 72 GLY A O 1
ATOM 567 N N . GLY A 1 73 ? -4.470 8.065 12.137 1.00 72.81 73 GLY A N 1
ATOM 568 C CA . GLY A 1 73 ? -4.013 9.297 12.757 1.00 72.81 73 GLY A CA 1
ATOM 569 C C . GLY A 1 73 ? -2.495 9.502 12.665 1.00 72.81 73 GLY A C 1
ATOM 570 O O . GLY A 1 73 ? -2.039 10.563 13.070 1.00 72.81 73 GLY A O 1
ATOM 571 N N . GLY A 1 74 ? -1.714 8.567 12.096 1.00 84.31 74 GLY A N 1
ATOM 572 C CA . GLY A 1 74 ? -0.276 8.772 11.866 1.00 84.31 74 GLY A CA 1
ATOM 573 C C . GLY A 1 74 ? 0.011 9.937 10.914 1.00 84.31 74 GLY A C 1
ATOM 574 O O . GLY A 1 74 ? 0.957 10.685 11.129 1.00 84.31 74 GLY A O 1
ATOM 575 N N . ILE A 1 75 ? -0.856 10.137 9.911 1.00 88.12 75 ILE A N 1
ATOM 576 C CA . ILE A 1 75 ? -0.852 11.329 9.054 1.00 88.12 75 ILE A CA 1
ATOM 577 C C . ILE A 1 75 ? -2.294 11.852 8.925 1.00 88.12 75 ILE A C 1
ATOM 579 O O . ILE A 1 75 ? -3.103 11.284 8.177 1.00 88.12 75 ILE A O 1
ATOM 583 N N . PRO A 1 76 ? -2.663 12.922 9.655 1.00 84.69 76 PRO A N 1
ATOM 584 C CA . PRO A 1 76 ? -4.013 13.473 9.627 1.00 84.69 76 PRO A CA 1
ATOM 585 C C . PRO A 1 76 ? -4.489 13.838 8.214 1.00 84.69 76 PRO A C 1
ATOM 587 O O . PRO A 1 76 ? -3.777 14.448 7.417 1.00 84.69 76 PRO A O 1
ATOM 590 N N . GLY A 1 77 ? -5.722 13.448 7.880 1.00 86.56 77 GLY A N 1
ATOM 591 C CA . GLY A 1 77 ? -6.355 13.777 6.597 1.00 86.56 77 GLY A CA 1
ATOM 592 C C . GLY A 1 77 ? -5.763 13.082 5.361 1.00 86.56 77 GLY A C 1
ATOM 593 O O . GLY A 1 77 ? -6.251 13.322 4.253 1.00 86.56 77 GLY A O 1
ATOM 594 N N . TYR A 1 78 ? -4.761 12.210 5.521 1.00 92.88 78 TYR A N 1
ATOM 595 C CA . TYR A 1 78 ? -4.072 11.554 4.407 1.00 92.88 78 TYR A CA 1
ATOM 596 C C . TYR A 1 78 ? -5.019 10.767 3.500 1.00 92.88 78 TYR A C 1
ATOM 598 O O . TYR A 1 78 ? -5.043 11.001 2.297 1.00 92.88 78 TYR A O 1
ATOM 606 N N . PHE A 1 79 ? -5.880 9.910 4.060 1.00 89.88 79 PHE A N 1
ATOM 607 C CA . PHE A 1 79 ? -6.811 9.106 3.255 1.00 89.88 79 PHE A CA 1
ATOM 608 C C . PHE A 1 79 ? -7.784 9.943 2.428 1.00 89.88 79 PHE A C 1
ATOM 610 O O . PHE A 1 79 ? -8.095 9.578 1.299 1.00 89.88 79 PHE A O 1
ATOM 617 N N . GLY A 1 80 ? -8.228 11.091 2.946 1.00 90.44 80 GLY A N 1
ATOM 618 C CA . GLY A 1 80 ? -9.057 12.011 2.170 1.00 90.44 80 GLY A CA 1
ATOM 619 C C . GLY A 1 80 ? -8.303 12.581 0.966 1.00 90.44 80 GLY A C 1
ATOM 620 O O . GLY A 1 80 ? -8.878 12.712 -0.114 1.00 90.44 80 GLY A O 1
ATOM 621 N N . ARG A 1 81 ? -7.009 12.893 1.125 1.00 96.69 81 ARG A N 1
ATOM 622 C CA . ARG A 1 81 ? -6.145 13.344 0.023 1.00 96.69 81 ARG A CA 1
ATOM 623 C C . ARG A 1 81 ? -5.858 12.218 -0.969 1.00 96.69 81 ARG A C 1
ATOM 625 O O . ARG A 1 81 ? -5.992 12.449 -2.166 1.00 96.69 81 ARG A O 1
ATOM 632 N N . LEU A 1 82 ? -5.556 11.014 -0.487 1.00 97.12 82 LEU A N 1
ATOM 633 C CA . LEU A 1 82 ? -5.322 9.837 -1.323 1.00 97.12 82 LEU A CA 1
ATOM 634 C C . LEU A 1 82 ? -6.560 9.474 -2.155 1.00 97.12 82 LEU A C 1
ATOM 636 O O . LEU A 1 82 ? -6.446 9.276 -3.360 1.00 97.12 82 LEU A O 1
ATOM 640 N N . GLN A 1 83 ? -7.755 9.490 -1.558 1.00 96.88 83 GLN A N 1
ATOM 641 C CA . GLN A 1 83 ? -9.007 9.242 -2.279 1.00 96.88 83 GLN A CA 1
ATOM 642 C C . GLN A 1 83 ? -9.256 10.277 -3.383 1.00 96.88 83 GLN A C 1
ATOM 644 O O . GLN A 1 83 ? -9.669 9.923 -4.487 1.00 96.88 83 GLN A O 1
ATOM 649 N N . ARG A 1 84 ? -8.992 11.563 -3.113 1.00 98.12 84 ARG A N 1
ATOM 650 C CA . ARG A 1 84 ? -9.101 12.617 -4.134 1.00 98.12 84 ARG A CA 1
ATOM 651 C C . ARG A 1 84 ? -8.080 12.431 -5.254 1.00 98.12 84 ARG A C 1
ATOM 653 O O . ARG A 1 84 ? -8.436 12.605 -6.417 1.00 98.12 84 ARG A O 1
ATOM 660 N N . ALA A 1 85 ? -6.847 12.053 -4.915 1.00 98.75 85 ALA A N 1
ATOM 661 C CA . ALA A 1 85 ? -5.808 11.751 -5.893 1.00 98.75 85 ALA A CA 1
ATOM 662 C C . ALA A 1 85 ? -6.219 10.581 -6.797 1.00 98.75 85 ALA A C 1
ATOM 664 O O . ALA A 1 85 ? -6.192 10.733 -8.014 1.00 98.75 85 ALA A O 1
ATOM 665 N N . TYR A 1 86 ? -6.699 9.478 -6.215 1.00 98.75 86 TYR A N 1
ATOM 666 C CA . TYR A 1 86 ? -7.215 8.321 -6.949 1.00 98.75 86 TYR A CA 1
ATOM 667 C C . TYR A 1 86 ? -8.355 8.701 -7.904 1.00 98.75 86 TYR A C 1
ATOM 669 O O . TYR A 1 86 ? -8.296 8.397 -9.093 1.00 98.75 86 TYR A O 1
ATOM 677 N N . ASN A 1 87 ? -9.364 9.436 -7.423 1.00 98.19 87 ASN A N 1
ATOM 678 C CA . ASN A 1 87 ? -10.489 9.866 -8.260 1.00 98.19 87 ASN A CA 1
ATOM 679 C C . ASN A 1 87 ? -10.030 10.768 -9.422 1.00 98.19 87 ASN A C 1
ATOM 681 O O . ASN A 1 87 ? -10.503 10.615 -10.547 1.00 98.19 87 ASN A O 1
ATOM 685 N N . SER A 1 88 ? -9.090 11.684 -9.166 1.00 98.50 88 SER A N 1
ATOM 686 C CA . SER A 1 88 ? -8.507 12.557 -10.193 1.00 98.50 88 SER A CA 1
ATOM 687 C C . SER A 1 88 ? -7.687 11.774 -11.222 1.00 98.50 88 SER A C 1
ATOM 689 O O . SER A 1 88 ? -7.812 12.020 -12.421 1.00 98.50 88 SER A O 1
ATOM 691 N N . ALA A 1 89 ? -6.860 10.823 -10.781 1.00 98.69 89 ALA A N 1
ATOM 692 C CA . ALA A 1 89 ? -6.090 9.944 -11.657 1.00 98.69 89 ALA A CA 1
ATOM 693 C C . ALA A 1 89 ? -7.018 9.114 -12.555 1.00 98.69 89 ALA A C 1
ATOM 695 O O . ALA A 1 89 ? -6.846 9.112 -13.773 1.00 98.69 89 ALA A O 1
ATOM 696 N N . LYS A 1 90 ? -8.067 8.518 -11.971 1.00 97.69 90 LYS A N 1
ATOM 697 C CA . LYS A 1 90 ? -9.093 7.758 -12.695 1.00 97.69 90 LYS A CA 1
ATOM 698 C C . LYS A 1 90 ? -9.800 8.597 -13.756 1.00 97.69 90 LYS A C 1
ATOM 700 O O . LYS A 1 90 ? -9.923 8.158 -14.895 1.00 97.69 90 LYS A O 1
ATOM 705 N N . TYR A 1 91 ? -10.226 9.812 -13.402 1.00 98.12 91 TYR A N 1
ATOM 706 C CA . TYR A 1 91 ? -10.879 10.738 -14.332 1.00 98.12 91 TYR A CA 1
ATOM 707 C C . TYR A 1 91 ? -9.967 11.130 -15.504 1.00 98.12 91 TYR A C 1
ATOM 709 O O . TYR A 1 91 ? -10.406 11.168 -16.648 1.00 98.12 91 TYR A O 1
ATOM 717 N N . ARG A 1 92 ? -8.676 11.359 -15.235 1.00 98.06 92 ARG A N 1
ATOM 718 C CA . ARG A 1 92 ? -7.663 11.676 -16.257 1.00 98.06 92 ARG A CA 1
ATOM 719 C C . ARG A 1 92 ? -7.198 10.457 -17.067 1.00 98.06 92 ARG A C 1
ATOM 721 O O . ARG A 1 92 ? -6.328 10.600 -17.919 1.00 98.06 92 ARG A O 1
ATOM 728 N N . GLY A 1 93 ? -7.733 9.265 -16.796 1.00 98.12 93 GLY A N 1
ATOM 729 C CA . GLY A 1 93 ? -7.341 8.028 -17.472 1.00 98.12 93 GLY A CA 1
ATOM 730 C C . GLY A 1 93 ? -5.941 7.525 -17.106 1.00 98.12 93 GLY A C 1
ATOM 731 O O . GLY A 1 93 ? -5.403 6.668 -17.810 1.00 98.12 93 GLY A O 1
ATOM 732 N N . LEU A 1 94 ? -5.347 8.029 -16.019 1.00 98.62 94 LEU A N 1
ATOM 733 C CA . LEU A 1 94 ? -4.097 7.481 -15.504 1.00 98.62 94 LEU A CA 1
ATOM 734 C C . LEU A 1 94 ? -4.331 6.064 -14.976 1.00 98.62 94 LEU A C 1
ATOM 736 O O . LEU A 1 94 ? -5.422 5.751 -14.500 1.00 98.62 94 LEU A O 1
ATOM 740 N N . TRP A 1 95 ? -3.309 5.210 -15.063 1.00 98.38 95 TRP A N 1
ATOM 741 C CA . TRP A 1 95 ? -3.346 3.817 -14.592 1.00 98.38 95 TRP A CA 1
ATOM 742 C C . TRP A 1 95 ? -4.475 2.978 -15.214 1.00 98.38 95 TRP A C 1
ATOM 744 O O . TRP A 1 95 ? -4.876 1.939 -14.691 1.00 98.38 95 TRP A O 1
ATOM 754 N N . ARG A 1 96 ? -5.035 3.422 -16.347 1.00 98.19 96 ARG A N 1
ATOM 755 C CA . ARG A 1 96 ? -6.091 2.683 -17.036 1.00 98.19 96 ARG A CA 1
ATOM 756 C C . ARG A 1 96 ? -5.570 1.302 -17.430 1.00 98.19 96 ARG A C 1
ATOM 758 O O . ARG A 1 96 ? -4.520 1.195 -18.057 1.00 98.19 96 ARG A O 1
ATOM 765 N N . ASN A 1 97 ? -6.361 0.273 -17.127 1.00 98.19 97 ASN A N 1
ATOM 766 C CA . ASN A 1 97 ? -6.027 -1.127 -17.391 1.00 98.19 97 ASN A CA 1
ATOM 767 C C . ASN A 1 97 ? -4.759 -1.613 -16.653 1.00 98.19 97 ASN A C 1
ATOM 769 O O . ASN A 1 97 ? -3.983 -2.392 -17.205 1.00 98.19 97 ASN A O 1
ATOM 773 N N . THR A 1 98 ? -4.540 -1.146 -15.421 1.00 98.62 98 THR A N 1
ATOM 774 C CA . THR A 1 98 ? -3.543 -1.691 -14.483 1.00 98.62 98 THR A CA 1
ATOM 775 C C . THR A 1 98 ? -4.198 -1.996 -13.133 1.00 98.62 98 THR A C 1
ATOM 777 O O . THR A 1 98 ? -5.259 -1.451 -12.812 1.00 98.62 98 THR A O 1
ATOM 780 N N . TYR A 1 99 ? -3.547 -2.820 -12.312 1.00 98.00 99 TYR A N 1
ATOM 781 C CA . TYR A 1 99 ? -4.039 -3.228 -10.996 1.00 98.00 99 TYR A CA 1
ATOM 782 C C . TYR A 1 99 ? -4.200 -2.039 -10.043 1.00 98.00 99 TYR A C 1
ATOM 784 O O . TYR A 1 99 ? -5.197 -1.960 -9.322 1.00 98.00 99 TYR A O 1
ATOM 792 N N . ALA A 1 100 ? -3.310 -1.045 -10.156 1.00 98.31 100 ALA A N 1
ATOM 793 C CA . ALA A 1 100 ? -3.367 0.223 -9.424 1.00 98.31 100 ALA A CA 1
ATOM 794 C C . ALA A 1 100 ? -4.725 0.945 -9.514 1.00 98.31 100 ALA A C 1
ATOM 796 O O . ALA A 1 100 ? -5.064 1.723 -8.631 1.00 98.31 100 ALA A O 1
ATOM 797 N N . MET A 1 101 ? -5.525 0.716 -10.562 1.00 98.06 101 MET A N 1
ATOM 798 C CA . MET A 1 101 ? -6.826 1.374 -10.735 1.00 98.06 101 MET A CA 1
ATOM 799 C C . MET A 1 101 ? -8.022 0.515 -10.281 1.00 98.06 101 MET A C 1
ATOM 801 O O . MET A 1 101 ? -9.174 0.821 -10.600 1.00 98.06 101 MET A O 1
ATOM 805 N N . SER A 1 102 ? -7.763 -0.550 -9.516 1.00 96.88 102 SER A N 1
ATOM 806 C CA . SER A 1 102 ? -8.800 -1.407 -8.926 1.00 96.88 102 SER A CA 1
ATOM 807 C C . SER A 1 102 ? -9.418 -0.766 -7.683 1.00 96.88 102 SER A C 1
ATOM 809 O O . SER A 1 102 ? -10.641 -0.674 -7.564 1.00 96.88 102 SER A O 1
ATOM 811 N N . THR A 1 103 ? -8.582 -0.279 -6.760 1.00 96.81 103 THR A N 1
ATOM 812 C CA . THR A 1 103 ? -9.011 0.400 -5.529 1.00 96.81 103 THR A CA 1
ATOM 813 C C . THR A 1 103 ? -8.039 1.520 -5.155 1.0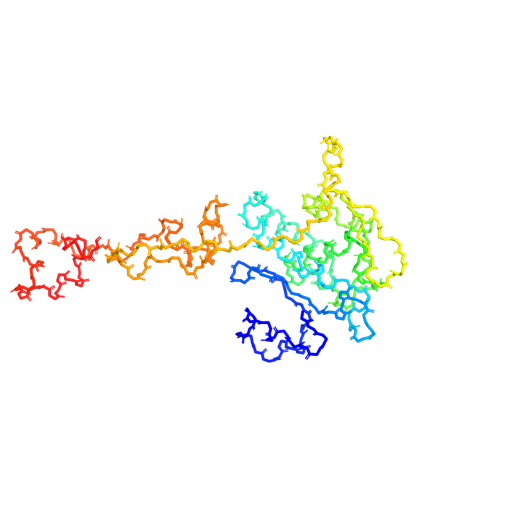0 96.81 103 THR A C 1
ATOM 815 O O . THR A 1 103 ? -6.922 1.590 -5.664 1.00 96.81 103 THR A O 1
ATOM 818 N N . VAL A 1 104 ? -8.450 2.398 -4.234 1.00 96.69 104 VAL A N 1
ATOM 819 C CA . VAL A 1 104 ? -7.569 3.447 -3.690 1.00 96.69 104 VAL A CA 1
ATOM 820 C C . VAL A 1 104 ? -6.378 2.862 -2.915 1.00 96.69 104 VAL A C 1
ATOM 822 O O . VAL A 1 104 ? -5.322 3.489 -2.857 1.00 96.69 104 VAL A O 1
ATOM 825 N N . GLN A 1 105 ? -6.536 1.670 -2.334 1.00 95.94 105 GLN A N 1
ATOM 826 C CA . GLN A 1 105 ? -5.461 0.943 -1.668 1.00 95.94 105 GLN A CA 1
ATOM 827 C C . GLN A 1 105 ? -4.438 0.431 -2.682 1.00 95.94 105 GLN A C 1
ATOM 829 O O . GLN A 1 105 ? -3.254 0.718 -2.523 1.00 95.94 105 GLN A O 1
ATOM 834 N N . GLU A 1 106 ? -4.886 -0.238 -3.752 1.00 98.12 106 GLU A N 1
ATOM 835 C CA . GLU A 1 106 ? -3.974 -0.729 -4.799 1.00 98.12 106 GLU A CA 1
ATOM 836 C C . GLU A 1 106 ? -3.240 0.421 -5.483 1.00 98.12 106 GLU A C 1
ATOM 838 O O . GLU A 1 106 ? -2.041 0.347 -5.723 1.00 98.12 106 GLU A O 1
ATOM 843 N N . TYR A 1 107 ? -3.933 1.536 -5.716 1.00 98.75 107 TYR A N 1
ATOM 844 C CA . TYR A 1 107 ? -3.333 2.760 -6.237 1.00 98.75 107 TYR A CA 1
ATOM 845 C C . TYR A 1 107 ? -2.155 3.250 -5.390 1.00 98.75 107 TYR A C 1
ATOM 847 O O . TYR A 1 107 ? -1.130 3.669 -5.927 1.00 98.75 107 TYR A O 1
ATOM 855 N N . PHE A 1 108 ? -2.286 3.191 -4.063 1.00 98.69 108 PHE A N 1
ATOM 856 C CA . PHE A 1 108 ? -1.193 3.535 -3.165 1.00 98.69 108 PHE A CA 1
ATOM 857 C C . PHE A 1 108 ? -0.076 2.490 -3.208 1.00 98.69 108 PHE A C 1
ATOM 859 O O . PHE A 1 108 ? 1.070 2.868 -3.431 1.00 98.69 108 PHE A O 1
ATOM 866 N N . ALA A 1 109 ? -0.390 1.206 -3.031 1.00 98.56 109 ALA A N 1
ATOM 867 C CA . ALA A 1 109 ? 0.608 0.140 -2.934 1.00 98.56 109 ALA A CA 1
ATOM 868 C C . ALA A 1 109 ? 1.444 -0.022 -4.220 1.00 98.56 109 ALA A C 1
ATOM 870 O O . ALA A 1 109 ? 2.673 -0.055 -4.151 1.00 98.56 109 ALA A O 1
ATOM 871 N N . GLU A 1 110 ? 0.810 0.023 -5.393 1.00 98.69 110 GLU A N 1
ATOM 872 C CA . GLU A 1 110 ? 1.489 0.024 -6.698 1.00 98.69 110 GLU A CA 1
ATOM 873 C C . GLU A 1 110 ? 2.373 1.265 -6.877 1.00 98.69 110 GLU A C 1
ATOM 875 O O . GLU A 1 110 ? 3.505 1.186 -7.362 1.00 98.69 110 GLU A O 1
ATOM 880 N N . GLY A 1 111 ? 1.883 2.425 -6.424 1.00 98.62 111 GLY A N 1
ATOM 881 C CA . GLY A 1 111 ? 2.664 3.656 -6.362 1.00 98.62 111 GLY A CA 1
ATOM 882 C C . GLY A 1 111 ? 3.899 3.521 -5.475 1.00 98.62 111 GLY A C 1
ATOM 883 O O . GLY A 1 111 ? 4.967 4.009 -5.840 1.00 98.62 111 GLY A O 1
ATOM 884 N N . VAL A 1 112 ? 3.787 2.838 -4.334 1.00 98.56 112 VAL A N 1
ATOM 885 C CA . VAL A 1 112 ? 4.920 2.572 -3.439 1.00 98.56 112 VAL A CA 1
ATOM 886 C C . VAL A 1 112 ? 5.928 1.629 -4.095 1.00 98.56 112 VAL A C 1
ATOM 888 O O . VAL A 1 112 ? 7.116 1.956 -4.103 1.00 98.56 112 VAL A O 1
ATOM 891 N N . GLN A 1 113 ? 5.491 0.527 -4.714 1.00 97.81 113 GLN A N 1
ATOM 892 C CA . GLN A 1 113 ? 6.398 -0.358 -5.457 1.00 97.81 113 GLN A CA 1
ATOM 893 C C . GLN A 1 113 ? 7.153 0.407 -6.549 1.00 97.81 113 GLN A C 1
ATOM 895 O O . GLN A 1 113 ? 8.374 0.285 -6.655 1.00 97.81 113 GLN A O 1
ATOM 900 N N . SER A 1 114 ? 6.468 1.263 -7.315 1.00 98.38 114 SER A N 1
ATOM 901 C CA . SER A 1 114 ? 7.116 2.085 -8.342 1.00 98.38 114 SER A CA 1
ATOM 902 C C . SER A 1 114 ? 8.047 3.130 -7.735 1.00 98.38 114 SER A C 1
ATOM 904 O O . SER A 1 114 ? 9.138 3.351 -8.254 1.00 98.38 114 SER A O 1
ATOM 906 N N . TYR A 1 115 ? 7.676 3.746 -6.609 1.00 98.31 115 TYR A N 1
ATOM 907 C CA . TYR A 1 115 ? 8.534 4.682 -5.880 1.00 98.31 115 TYR A CA 1
ATOM 908 C C . TYR A 1 115 ? 9.815 4.022 -5.373 1.00 98.31 115 TYR A C 1
ATOM 910 O O . TYR A 1 115 ? 10.832 4.698 -5.258 1.00 98.31 115 TYR A O 1
ATOM 918 N N . PHE A 1 116 ? 9.798 2.730 -5.074 1.00 97.00 116 PHE A N 1
ATOM 919 C CA . PHE A 1 116 ? 10.976 1.975 -4.655 1.00 97.00 116 PHE A CA 1
ATOM 920 C C . PHE A 1 116 ? 11.640 1.174 -5.780 1.00 97.00 116 PHE A C 1
ATOM 922 O O . PHE A 1 116 ? 12.641 0.512 -5.534 1.00 97.00 116 PHE A O 1
ATOM 929 N N . GLU A 1 117 ? 11.142 1.314 -7.010 1.00 95.81 117 GLU A N 1
ATOM 930 C CA . GLU A 1 117 ? 11.676 0.686 -8.225 1.00 95.81 117 GLU A CA 1
ATOM 931 C C . GLU A 1 117 ? 11.648 -0.849 -8.201 1.00 95.81 117 GLU A C 1
ATOM 933 O O . GLU A 1 117 ? 12.503 -1.510 -8.787 1.00 95.81 117 GLU A O 1
ATOM 938 N N . VAL A 1 118 ? 10.635 -1.407 -7.536 1.00 95.56 118 VAL A N 1
ATOM 939 C CA . VAL A 1 118 ? 10.401 -2.854 -7.397 1.00 95.56 118 VAL A CA 1
ATOM 940 C C . VAL A 1 118 ? 9.018 -3.275 -7.908 1.00 95.56 118 VAL A C 1
ATOM 942 O O . VAL A 1 118 ? 8.488 -4.308 -7.500 1.00 95.56 118 VAL A O 1
ATOM 945 N N . ASN A 1 119 ? 8.415 -2.460 -8.779 1.00 97.00 119 ASN A N 1
ATOM 946 C CA . ASN A 1 119 ? 7.222 -2.836 -9.537 1.00 97.00 119 ASN A CA 1
ATOM 947 C C . ASN A 1 119 ? 7.639 -3.502 -10.860 1.00 97.00 119 ASN A C 1
ATOM 949 O O . ASN A 1 119 ? 8.652 -3.115 -11.460 1.00 97.00 119 ASN A O 1
ATOM 953 N N . ASP A 1 120 ? 6.853 -4.465 -11.337 1.00 97.00 120 ASP A N 1
ATOM 954 C CA . ASP A 1 120 ? 7.086 -5.086 -12.637 1.00 97.00 120 ASP A CA 1
ATOM 955 C C . ASP A 1 120 ? 6.787 -4.095 -13.776 1.00 97.00 120 ASP A C 1
ATOM 957 O O . ASP A 1 120 ? 5.981 -3.166 -13.664 1.00 97.00 120 ASP A O 1
ATOM 961 N N . TYR A 1 121 ? 7.469 -4.279 -14.902 1.00 97.81 121 TYR A N 1
ATOM 962 C CA . TYR A 1 121 ? 7.324 -3.432 -16.077 1.00 97.81 121 TYR A CA 1
ATOM 963 C C . TYR A 1 121 ? 6.504 -4.127 -17.158 1.00 97.81 121 TYR A C 1
ATOM 965 O O . TYR A 1 121 ? 6.825 -5.229 -17.599 1.00 97.81 121 TYR A O 1
ATOM 973 N N . ALA A 1 122 ? 5.528 -3.405 -17.700 1.00 98.19 122 ALA A N 1
ATOM 974 C CA . ALA A 1 122 ? 4.919 -3.740 -18.978 1.00 98.19 122 ALA A CA 1
ATOM 975 C C . ALA A 1 122 ? 4.953 -2.523 -19.907 1.00 98.19 122 ALA A C 1
ATOM 977 O O . ALA A 1 122 ? 4.551 -1.424 -19.528 1.00 98.19 122 ALA A O 1
ATOM 978 N N . ALA A 1 123 ? 5.388 -2.706 -21.157 1.00 97.81 123 ALA A N 1
ATOM 979 C CA . ALA A 1 123 ? 5.439 -1.609 -22.130 1.00 97.81 123 ALA A CA 1
ATOM 980 C C . ALA A 1 123 ? 4.059 -0.987 -22.405 1.00 97.81 123 ALA A C 1
ATOM 982 O O . ALA A 1 123 ? 3.956 0.203 -22.703 1.00 97.81 123 ALA A O 1
ATOM 983 N N . ARG A 1 124 ? 2.993 -1.785 -22.274 1.00 97.81 124 ARG A N 1
ATOM 984 C CA . ARG A 1 124 ? 1.595 -1.354 -22.354 1.00 97.81 124 ARG A CA 1
ATOM 985 C C . ARG A 1 124 ? 0.811 -1.914 -21.162 1.00 97.81 124 ARG A C 1
ATOM 987 O O . ARG A 1 124 ? 1.121 -3.027 -20.741 1.00 97.81 124 ARG A O 1
ATOM 994 N N . PRO A 1 125 ? -0.206 -1.191 -20.655 1.00 98.25 125 PRO A N 1
ATOM 995 C CA . PRO A 1 125 ? -1.091 -1.697 -19.608 1.00 98.25 125 PRO A CA 1
ATOM 996 C C . PRO A 1 125 ? -1.725 -3.045 -19.974 1.00 98.25 125 PRO A C 1
ATOM 998 O O . PRO A 1 125 ? -2.389 -3.144 -21.010 1.00 98.25 125 PRO A O 1
ATOM 1001 N N . ASN A 1 126 ? -1.535 -4.067 -19.138 1.00 97.44 126 ASN A N 1
ATOM 1002 C CA . ASN A 1 126 ? -1.930 -5.456 -19.425 1.00 97.44 126 ASN A CA 1
ATOM 1003 C C . ASN A 1 126 ? -2.990 -6.023 -18.459 1.00 97.44 126 ASN A C 1
ATOM 1005 O O . ASN A 1 126 ? -3.159 -7.234 -18.371 1.00 97.44 126 ASN A O 1
ATOM 1009 N N . GLY A 1 127 ? -3.686 -5.157 -17.723 1.00 97.50 127 GLY A N 1
ATOM 1010 C CA . GLY A 1 127 ? -4.640 -5.528 -16.676 1.00 97.50 127 GLY A CA 1
ATOM 1011 C C . GLY A 1 127 ? -4.012 -5.625 -15.284 1.00 97.50 127 GLY A C 1
ATOM 1012 O O . GLY A 1 127 ? -4.731 -5.490 -14.298 1.00 97.50 127 GLY A O 1
ATOM 1013 N N . VAL A 1 128 ? -2.685 -5.775 -15.194 1.00 96.62 128 VAL A N 1
ATOM 1014 C CA . VAL A 1 128 ? -1.947 -5.822 -13.922 1.00 96.62 128 VAL A CA 1
ATOM 1015 C C . VAL A 1 128 ? -0.904 -4.708 -13.868 1.00 96.62 128 VAL A C 1
ATOM 1017 O O . VAL A 1 128 ? -1.056 -3.757 -13.108 1.00 96.62 128 VAL A O 1
ATOM 1020 N N . HIS A 1 129 ? 0.086 -4.744 -14.754 1.00 98.25 129 HIS A N 1
ATOM 1021 C CA . HIS A 1 129 ? 1.196 -3.794 -14.784 1.00 98.25 129 HIS A CA 1
ATOM 1022 C C . HIS A 1 129 ? 1.075 -2.810 -15.948 1.00 98.25 129 HIS A C 1
ATOM 1024 O O . HIS A 1 129 ? 0.289 -2.987 -16.883 1.00 98.25 129 HIS A O 1
ATOM 1030 N N . GLY A 1 130 ? 1.901 -1.768 -15.900 1.00 97.88 130 GLY A N 1
ATOM 1031 C CA . GLY A 1 130 ? 2.041 -0.767 -16.950 1.00 97.88 130 GLY A CA 1
ATOM 1032 C C . GLY A 1 130 ? 3.470 -0.222 -17.023 1.00 97.88 130 GLY A C 1
ATOM 1033 O O . GLY A 1 130 ? 4.386 -0.783 -16.419 1.00 97.88 130 GLY A O 1
ATOM 1034 N N . PRO A 1 131 ? 3.696 0.885 -17.752 1.00 98.19 131 PRO A N 1
ATOM 1035 C CA . PRO A 1 131 ? 5.052 1.364 -18.004 1.00 98.19 131 PRO A CA 1
ATOM 1036 C C . PRO A 1 131 ? 5.695 2.074 -16.803 1.00 98.19 131 PRO A C 1
ATOM 1038 O O . PRO A 1 131 ? 6.901 2.332 -16.836 1.00 98.19 131 PRO A O 1
ATOM 1041 N N . VAL A 1 132 ? 4.915 2.410 -15.768 1.00 98.50 132 VAL A N 1
ATOM 1042 C CA . VAL A 1 132 ? 5.278 3.292 -14.645 1.00 98.50 132 VAL A CA 1
ATOM 1043 C C . VAL A 1 132 ? 5.813 2.482 -13.463 1.00 98.50 132 VAL A C 1
ATOM 1045 O O . VAL A 1 132 ? 5.149 2.348 -12.444 1.00 98.50 132 VAL A O 1
ATOM 1048 N N . ASN A 1 133 ? 7.025 1.946 -13.595 1.00 97.75 133 ASN A N 1
ATOM 1049 C CA . ASN A 1 133 ? 7.609 1.020 -12.616 1.00 97.75 133 ASN A CA 1
ATOM 1050 C C . ASN A 1 133 ? 8.824 1.575 -11.841 1.00 97.75 133 ASN A C 1
ATOM 1052 O O . ASN A 1 133 ? 9.459 0.850 -11.084 1.00 97.75 133 ASN A O 1
ATOM 1056 N N . THR A 1 134 ? 9.175 2.849 -12.042 1.00 98.00 134 THR A N 1
ATOM 1057 C CA . THR A 1 134 ? 10.302 3.502 -11.353 1.00 98.00 134 THR A CA 1
ATOM 1058 C C . THR A 1 134 ? 9.880 4.814 -10.713 1.00 98.00 134 THR A C 1
ATOM 1060 O O . THR A 1 134 ? 8.880 5.424 -11.112 1.00 98.00 134 THR A O 1
ATOM 1063 N N . ARG A 1 135 ? 10.684 5.304 -9.763 1.00 97.88 135 ARG A N 1
ATOM 1064 C CA . ARG A 1 135 ? 10.399 6.534 -9.020 1.00 97.88 135 ARG A CA 1
ATOM 1065 C C . ARG A 1 135 ? 10.315 7.737 -9.944 1.00 97.88 135 ARG A C 1
ATOM 1067 O O . ARG A 1 135 ? 9.411 8.560 -9.818 1.00 97.88 135 ARG A O 1
ATOM 1074 N N . SER A 1 136 ? 11.254 7.822 -10.884 1.00 98.44 136 SER A N 1
ATOM 1075 C CA . SER A 1 136 ? 11.300 8.892 -11.883 1.00 98.44 136 SER A CA 1
ATOM 1076 C C . SER A 1 136 ? 10.062 8.872 -12.784 1.00 98.44 136 SER A C 1
ATOM 1078 O O . SER A 1 136 ? 9.413 9.902 -12.974 1.00 98.44 136 SER A O 1
ATOM 1080 N N . LYS A 1 137 ? 9.663 7.687 -13.269 1.00 98.69 137 LYS A N 1
ATOM 1081 C CA . LYS A 1 137 ? 8.448 7.541 -14.080 1.00 98.69 137 LYS A CA 1
ATOM 1082 C C . LYS A 1 137 ? 7.200 7.916 -13.288 1.00 98.69 137 LYS A C 1
ATOM 1084 O O . LYS A 1 137 ? 6.377 8.657 -13.811 1.00 98.69 137 LYS A O 1
ATOM 1089 N N . LEU A 1 138 ? 7.085 7.472 -12.034 1.00 98.81 138 LEU A N 1
ATOM 1090 C CA . LEU A 1 138 ? 5.977 7.841 -11.153 1.00 98.81 138 LEU A CA 1
ATOM 1091 C C . LEU A 1 138 ? 5.896 9.359 -10.963 1.00 98.81 138 LEU A C 1
ATOM 1093 O O . LEU A 1 138 ? 4.829 9.936 -11.140 1.00 98.81 138 LEU A O 1
ATOM 1097 N 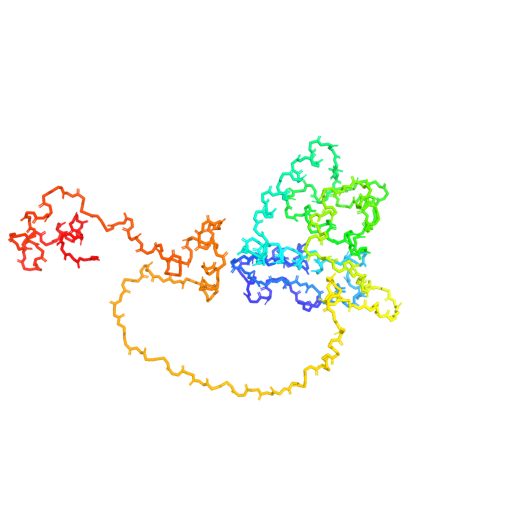N . ARG A 1 139 ? 7.024 10.018 -10.670 1.00 98.69 139 ARG A N 1
ATOM 1098 C CA . ARG A 1 139 ? 7.092 11.478 -10.505 1.00 98.69 139 ARG A CA 1
ATOM 1099 C C . ARG A 1 139 ? 6.581 12.228 -11.735 1.00 98.69 139 ARG A C 1
ATOM 1101 O O . ARG A 1 139 ? 5.871 13.216 -11.585 1.00 98.69 139 ARG A O 1
ATOM 1108 N N . ASN A 1 140 ? 6.956 11.775 -12.929 1.00 98.69 140 ASN A N 1
ATOM 1109 C CA . ASN A 1 140 ? 6.594 12.441 -14.181 1.00 98.69 140 ASN A CA 1
ATOM 1110 C C . ASN A 1 140 ? 5.162 12.114 -14.632 1.00 98.69 140 ASN A C 1
ATOM 1112 O O . ASN A 1 140 ? 4.498 12.963 -15.217 1.00 98.69 140 ASN A O 1
ATOM 1116 N N . TYR A 1 141 ? 4.691 10.897 -14.364 1.00 98.69 141 TYR A N 1
ATOM 1117 C CA . TYR A 1 141 ? 3.376 10.417 -14.785 1.00 98.69 141 TYR A CA 1
ATOM 1118 C C . TYR A 1 141 ? 2.250 10.861 -13.842 1.00 98.69 141 TYR A C 1
ATOM 1120 O O . TYR A 1 141 ? 1.208 11.338 -14.287 1.00 98.69 141 TYR A O 1
ATOM 1128 N N . ASP A 1 142 ? 2.467 10.723 -12.533 1.00 98.75 142 ASP A N 1
ATOM 1129 C CA . ASP A 1 142 ? 1.480 10.996 -11.491 1.00 98.75 142 ASP A CA 1
ATOM 1130 C C . ASP A 1 142 ? 2.138 11.676 -10.285 1.00 98.75 142 ASP A C 1
ATOM 1132 O O . ASP A 1 142 ? 2.353 11.095 -9.217 1.00 98.75 142 ASP A O 1
ATOM 1136 N N . ILE A 1 143 ? 2.468 12.957 -10.466 1.00 98.62 143 ILE A N 1
ATOM 1137 C CA . ILE A 1 143 ? 3.123 13.767 -9.434 1.00 98.62 143 ILE A CA 1
ATOM 1138 C C . ILE A 1 143 ? 2.297 13.857 -8.138 1.00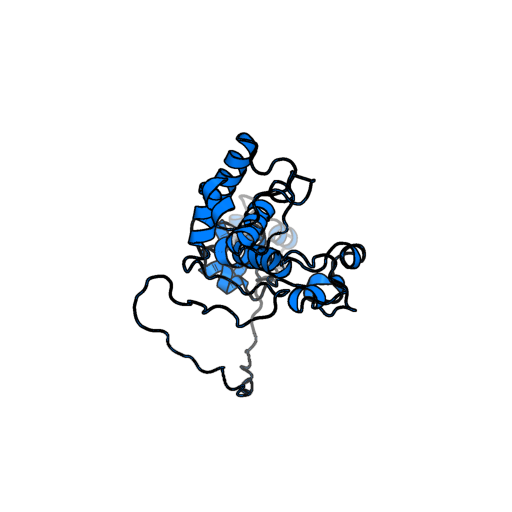 98.62 143 ILE A C 1
ATOM 1140 O O . ILE A 1 143 ? 2.854 14.007 -7.049 1.00 98.62 143 ILE A O 1
ATOM 1144 N N . THR A 1 144 ? 0.967 13.747 -8.230 1.00 98.69 144 THR A N 1
ATOM 1145 C CA . THR A 1 144 ? 0.081 13.771 -7.062 1.00 98.69 144 THR A CA 1
ATOM 1146 C C . THR A 1 144 ? 0.280 12.523 -6.209 1.00 98.69 144 THR A C 1
ATOM 1148 O O . THR A 1 144 ? 0.494 12.655 -5.002 1.00 98.69 144 THR A O 1
ATOM 1151 N N . LEU A 1 145 ? 0.267 11.329 -6.814 1.00 98.81 145 LEU A N 1
ATOM 1152 C CA . LEU A 1 145 ? 0.586 10.089 -6.101 1.00 98.81 145 LEU A CA 1
ATOM 1153 C C . LEU A 1 145 ? 2.026 10.091 -5.589 1.00 98.81 145 LEU A C 1
ATOM 1155 O O . LEU A 1 145 ? 2.254 9.778 -4.424 1.00 98.81 145 LEU A O 1
ATOM 1159 N N . TYR A 1 146 ? 2.984 10.514 -6.417 1.00 98.81 146 TYR A N 1
ATOM 1160 C CA . TYR A 1 146 ? 4.389 10.623 -6.024 1.00 98.81 146 TYR A CA 1
ATOM 1161 C C . TYR A 1 146 ? 4.566 11.421 -4.724 1.00 98.81 146 TYR A C 1
ATOM 1163 O O . TYR A 1 146 ? 5.253 10.972 -3.808 1.00 98.81 146 TYR A O 1
ATOM 1171 N N . ASN A 1 147 ? 3.928 12.590 -4.617 1.00 98.44 147 ASN A N 1
ATOM 1172 C CA . ASN A 1 147 ? 4.038 13.438 -3.431 1.00 98.44 147 ASN A CA 1
ATOM 1173 C C . ASN A 1 147 ? 3.390 12.799 -2.194 1.00 98.44 147 ASN A C 1
ATOM 1175 O O . ASN A 1 147 ? 3.939 12.914 -1.100 1.00 98.44 147 ASN A O 1
ATOM 1179 N N . LEU A 1 148 ? 2.264 12.097 -2.361 1.00 98.38 148 LEU A N 1
ATOM 1180 C CA . LEU A 1 148 ? 1.620 11.357 -1.272 1.00 98.38 148 LEU A CA 1
ATOM 1181 C C . LEU A 1 148 ? 2.477 10.186 -0.785 1.00 98.38 148 LEU A C 1
ATOM 1183 O O . LEU A 1 148 ? 2.544 9.946 0.417 1.00 98.38 148 LEU A O 1
ATOM 1187 N N . VAL A 1 149 ? 3.149 9.468 -1.686 1.00 98.38 149 VAL A N 1
ATOM 1188 C CA . VAL A 1 149 ? 4.084 8.395 -1.315 1.00 98.38 149 VAL A CA 1
ATOM 1189 C C . VAL A 1 149 ? 5.317 8.979 -0.623 1.00 98.38 149 VAL A C 1
ATOM 1191 O O . VAL A 1 149 ? 5.735 8.480 0.419 1.00 98.38 149 VAL A O 1
ATOM 1194 N N . ARG A 1 150 ? 5.868 10.085 -1.137 1.00 96.38 150 ARG A N 1
ATOM 1195 C CA . ARG A 1 150 ? 7.021 10.770 -0.534 1.00 96.38 150 ARG A CA 1
ATOM 1196 C C . ARG A 1 150 ? 6.740 11.275 0.880 1.00 96.38 150 ARG A C 1
ATOM 11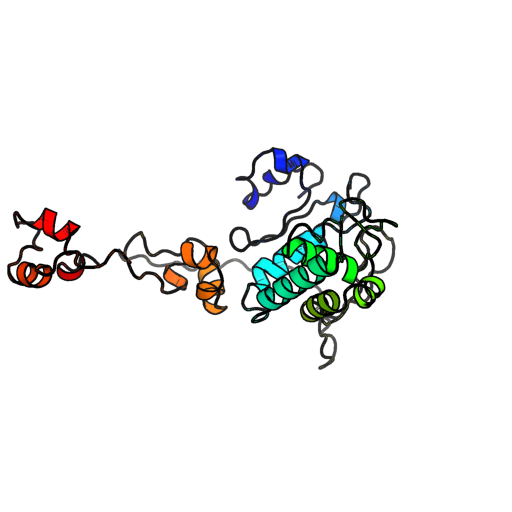98 O O . ARG A 1 150 ? 7.643 11.260 1.703 1.00 96.38 150 ARG A O 1
ATOM 1205 N N . GLU A 1 151 ? 5.520 11.711 1.175 1.00 94.88 151 GLU A N 1
ATOM 1206 C CA . GLU A 1 151 ? 5.135 12.108 2.535 1.00 94.88 151 GLU A CA 1
ATOM 1207 C C . GLU A 1 151 ? 5.229 10.940 3.530 1.00 94.88 151 GLU A C 1
ATOM 1209 O O . GLU A 1 151 ? 5.625 11.140 4.674 1.00 94.88 151 GLU A O 1
ATOM 1214 N N . VAL A 1 152 ? 4.920 9.719 3.082 1.00 95.06 152 VAL A N 1
ATOM 1215 C CA . VAL A 1 152 ? 5.037 8.494 3.891 1.00 95.06 152 VAL A CA 1
ATOM 1216 C C . VAL A 1 152 ? 6.489 8.019 3.980 1.00 95.06 152 VAL A C 1
ATOM 1218 O O . VAL A 1 152 ? 6.927 7.563 5.033 1.00 95.06 152 VAL A O 1
ATOM 1221 N N . PHE A 1 153 ? 7.254 8.162 2.893 1.00 94.25 153 PHE A N 1
ATOM 1222 C CA . PHE A 1 153 ? 8.648 7.722 2.783 1.00 94.25 153 PHE A CA 1
ATOM 1223 C C . PHE A 1 153 ? 9.602 8.892 2.463 1.00 94.25 153 PHE A C 1
ATOM 1225 O O . PHE A 1 153 ? 10.206 8.936 1.378 1.00 94.25 153 PHE A O 1
ATOM 1232 N N . PRO A 1 154 ? 9.784 9.845 3.400 1.00 91.56 154 PRO A N 1
ATOM 1233 C CA . PRO A 1 154 ? 10.449 11.121 3.126 1.00 91.56 154 PRO A CA 1
ATOM 1234 C C . PRO A 1 154 ? 11.939 10.993 2.808 1.00 91.56 154 PRO A C 1
ATOM 1236 O O . PRO A 1 154 ? 12.479 11.816 2.070 1.00 91.56 154 PRO A O 1
ATOM 1239 N N . CYS A 1 155 ? 12.600 9.939 3.295 1.00 91.00 155 CYS A N 1
ATOM 1240 C CA . CYS A 1 155 ? 14.014 9.682 3.017 1.00 91.00 155 CYS A CA 1
ATOM 1241 C C . CYS A 1 155 ? 14.282 9.357 1.545 1.00 91.00 155 CYS A C 1
ATOM 1243 O O . CYS A 1 155 ? 15.419 9.492 1.098 1.00 91.00 155 CYS A O 1
ATOM 1245 N N . GLY A 1 156 ? 13.269 8.890 0.801 1.00 89.69 156 GLY A N 1
ATOM 1246 C CA . GLY A 1 156 ? 13.455 8.454 -0.582 1.00 89.69 156 GLY A CA 1
ATOM 1247 C C . GLY A 1 156 ? 14.532 7.376 -0.721 1.00 89.69 156 GLY A C 1
ATOM 1248 O O . GLY A 1 156 ? 15.267 7.377 -1.709 1.00 89.69 156 GLY A O 1
ATOM 1249 N N . ASN A 1 157 ? 14.658 6.483 0.269 1.00 91.56 157 ASN A N 1
ATOM 1250 C CA . ASN A 1 157 ? 15.650 5.409 0.236 1.00 91.56 157 ASN A CA 1
ATOM 1251 C C . ASN A 1 157 ? 15.501 4.583 -1.039 1.00 91.56 157 ASN A C 1
ATOM 1253 O O . ASN A 1 157 ? 14.395 4.378 -1.536 1.00 91.56 157 ASN A O 1
ATOM 1257 N N . ILE A 1 158 ? 16.615 4.101 -1.566 1.00 88.88 158 ILE A N 1
ATOM 1258 C CA . ILE A 1 158 ? 16.593 3.006 -2.531 1.00 88.88 158 ILE A CA 1
ATOM 1259 C C . ILE A 1 158 ? 16.555 1.739 -1.686 1.00 88.88 158 ILE A C 1
ATOM 1261 O O . ILE A 1 158 ? 17.341 1.617 -0.748 1.00 88.88 158 ILE A O 1
ATOM 1265 N N . ILE A 1 159 ? 15.619 0.839 -1.960 1.00 88.19 159 ILE A N 1
ATOM 1266 C CA . ILE A 1 159 ? 15.637 -0.484 -1.338 1.00 88.19 159 ILE A CA 1
ATOM 1267 C C . ILE A 1 159 ? 16.389 -1.439 -2.252 1.00 88.19 159 ILE A C 1
ATOM 1269 O O . ILE A 1 159 ? 16.451 -1.245 -3.466 1.00 88.19 159 ILE A O 1
ATOM 1273 N N . HIS A 1 160 ? 17.005 -2.449 -1.655 1.00 86.50 160 HIS A N 1
ATOM 1274 C CA . HIS A 1 160 ? 17.658 -3.485 -2.429 1.00 86.50 160 HIS A CA 1
ATOM 1275 C C . HIS A 1 160 ? 16.600 -4.298 -3.178 1.00 86.50 160 HIS A C 1
ATOM 1277 O O . HIS A 1 160 ? 15.683 -4.837 -2.562 1.00 86.50 160 HIS A O 1
ATOM 1283 N N . ASP A 1 161 ? 16.737 -4.392 -4.497 1.00 88.50 161 ASP A N 1
ATOM 1284 C CA . ASP A 1 161 ? 15.975 -5.345 -5.295 1.00 88.50 161 ASP A CA 1
ATOM 1285 C C . ASP A 1 161 ? 16.389 -6.758 -4.872 1.00 88.50 161 ASP A C 1
ATOM 1287 O O . ASP A 1 161 ? 17.511 -7.187 -5.143 1.00 88.50 161 ASP A O 1
ATOM 1291 N N . ARG A 1 162 ? 15.478 -7.467 -4.200 1.00 91.75 162 ARG A N 1
ATOM 1292 C CA . ARG A 1 162 ? 15.693 -8.804 -3.620 1.00 91.75 162 ARG A CA 1
ATOM 1293 C C . ARG A 1 162 ? 16.215 -9.851 -4.612 1.00 91.75 162 ARG A C 1
ATOM 1295 O O . ARG A 1 162 ? 16.760 -10.868 -4.196 1.00 91.75 162 ARG A O 1
ATOM 1302 N N . CYS A 1 163 ? 16.048 -9.619 -5.915 1.00 91.94 163 CYS A N 1
ATOM 1303 C CA . CYS A 1 163 ? 16.490 -10.522 -6.971 1.00 91.94 163 CYS A CA 1
ATOM 1304 C C . CYS A 1 163 ? 17.841 -10.165 -7.589 1.00 91.94 163 CYS A C 1
ATOM 1306 O O . CYS A 1 163 ? 18.380 -10.949 -8.379 1.00 91.94 163 CYS A O 1
ATOM 1308 N N . LYS A 1 164 ? 18.414 -9.010 -7.247 1.00 88.81 164 LYS A N 1
ATOM 1309 C CA . LYS A 1 164 ? 19.727 -8.589 -7.735 1.00 88.81 164 LYS A CA 1
ATOM 1310 C C . LYS A 1 164 ? 20.788 -8.903 -6.697 1.00 88.81 164 LYS A C 1
ATOM 1312 O O . LYS A 1 164 ? 20.635 -8.621 -5.521 1.00 88.81 164 LYS A O 1
ATOM 1317 N N . ARG A 1 165 ? 21.916 -9.458 -7.140 1.00 80.88 165 ARG A N 1
ATOM 1318 C CA . ARG A 1 165 ? 23.093 -9.593 -6.274 1.00 80.88 165 ARG A CA 1
ATOM 1319 C C . ARG A 1 165 ? 23.765 -8.234 -6.114 1.00 80.88 165 ARG A C 1
ATOM 1321 O O . ARG A 1 165 ? 23.888 -7.492 -7.085 1.00 80.88 165 ARG A O 1
ATOM 1328 N N . GLY A 1 166 ? 24.248 -7.938 -4.915 1.00 80.94 166 GLY A N 1
ATOM 1329 C CA . GLY A 1 166 ? 25.052 -6.750 -4.654 1.00 80.94 166 GLY A CA 1
ATOM 1330 C C . GLY A 1 166 ? 24.964 -6.299 -3.207 1.00 80.94 166 GLY A C 1
ATOM 1331 O O . GLY A 1 166 ? 24.187 -6.833 -2.418 1.00 80.94 166 GLY A O 1
ATOM 1332 N N . THR A 1 167 ? 25.766 -5.299 -2.866 1.00 78.75 167 THR A N 1
ATOM 1333 C CA . THR A 1 167 ? 25.701 -4.660 -1.554 1.00 78.75 167 THR A CA 1
ATOM 1334 C C . THR A 1 167 ? 24.393 -3.874 -1.442 1.00 78.75 167 THR A C 1
ATOM 1336 O O . THR A 1 167 ? 24.098 -3.070 -2.334 1.00 78.75 167 THR A O 1
ATOM 1339 N N . PRO A 1 168 ? 23.603 -4.069 -0.373 1.00 80.56 168 PRO A N 1
ATOM 1340 C CA . PRO A 1 168 ? 22.432 -3.245 -0.124 1.00 80.56 168 PRO A CA 1
ATOM 1341 C C . PRO A 1 168 ? 22.809 -1.754 -0.087 1.00 80.56 168 PRO A C 1
ATOM 1343 O O . PRO A 1 168 ? 23.864 -1.401 0.448 1.00 80.56 168 PRO A O 1
ATOM 1346 N N . PRO A 1 169 ? 21.973 -0.867 -0.650 1.00 83.81 169 PRO A N 1
ATOM 1347 C CA . PRO A 1 169 ? 22.216 0.567 -0.588 1.00 83.81 169 PRO A CA 1
ATOM 1348 C C . PRO A 1 169 ? 22.196 1.056 0.865 1.00 83.81 169 PRO A C 1
ATOM 1350 O O . PRO A 1 169 ? 21.569 0.454 1.740 1.00 83.81 169 PRO A O 1
ATOM 1353 N N . SER A 1 170 ? 22.859 2.183 1.125 1.00 84.69 170 SER A N 1
ATOM 1354 C CA . SER A 1 170 ? 22.787 2.817 2.439 1.00 84.69 170 SER A CA 1
ATOM 1355 C C . SER A 1 170 ? 21.361 3.294 2.719 1.00 84.69 170 SER A C 1
ATOM 1357 O O . SER A 1 170 ? 20.726 3.963 1.900 1.00 84.69 170 SER A O 1
ATOM 1359 N N . PHE A 1 171 ? 20.851 2.940 3.896 1.00 85.44 171 PHE A N 1
ATOM 1360 C CA . PHE A 1 171 ? 19.490 3.265 4.298 1.00 85.44 171 PHE A CA 1
ATOM 1361 C C . PHE A 1 171 ? 19.491 4.454 5.255 1.00 85.44 171 PHE A C 1
ATOM 1363 O O . PHE A 1 171 ? 20.152 4.437 6.294 1.00 85.44 171 PHE A O 1
ATOM 1370 N N . ARG A 1 172 ? 18.738 5.501 4.919 1.00 86.25 172 ARG A N 1
ATOM 1371 C CA . ARG A 1 172 ? 18.550 6.670 5.782 1.00 86.25 172 ARG A CA 1
ATOM 1372 C C . ARG A 1 172 ? 17.340 6.443 6.679 1.00 86.25 172 ARG A C 1
ATOM 1374 O O . ARG A 1 172 ? 16.266 6.113 6.189 1.00 86.25 172 ARG A O 1
ATOM 1381 N N . MET A 1 173 ? 17.512 6.648 7.981 1.00 82.25 173 MET A N 1
ATOM 1382 C CA . MET A 1 173 ? 16.417 6.577 8.960 1.00 82.25 173 MET A CA 1
ATOM 1383 C C . MET A 1 173 ? 15.958 7.964 9.424 1.00 82.25 173 MET A C 1
ATOM 1385 O O . MET A 1 173 ? 14.812 8.116 9.834 1.00 82.25 173 MET A O 1
ATOM 1389 N N . ASN A 1 174 ? 16.830 8.977 9.329 1.00 82.19 174 ASN A N 1
ATOM 1390 C CA . ASN A 1 174 ? 16.482 10.367 9.595 1.00 82.19 174 ASN A CA 1
ATOM 1391 C C . ASN A 1 174 ? 16.461 11.174 8.289 1.00 82.19 174 ASN A C 1
ATOM 1393 O O . ASN A 1 174 ? 17.493 11.357 7.640 1.00 82.19 174 ASN A O 1
ATOM 1397 N N . CYS A 1 175 ? 15.274 11.624 7.895 1.00 82.06 175 CYS A N 1
ATOM 1398 C CA . CYS A 1 175 ? 15.015 12.203 6.579 1.00 82.06 175 CYS A CA 1
ATOM 1399 C C . CYS A 1 175 ? 15.015 13.739 6.575 1.00 82.06 175 CYS A C 1
ATOM 1401 O O . CYS A 1 175 ? 14.997 14.330 5.497 1.00 82.06 175 CYS A O 1
ATOM 1403 N N . ASP A 1 176 ? 15.026 14.375 7.752 1.00 75.00 176 ASP A N 1
ATOM 1404 C CA . ASP A 1 176 ? 15.013 15.836 7.909 1.00 75.00 176 ASP A CA 1
ATOM 1405 C C . ASP A 1 176 ? 16.421 16.456 8.013 1.00 75.00 176 ASP A C 1
ATOM 1407 O O . ASP A 1 176 ? 16.569 17.676 8.031 1.00 75.00 176 ASP A O 1
ATOM 1411 N N . GLY A 1 177 ? 17.466 15.619 8.044 1.00 61.69 177 GLY A N 1
ATOM 1412 C CA . GLY A 1 177 ? 18.863 16.053 8.099 1.00 61.69 177 GLY A CA 1
ATOM 1413 C C . GLY A 1 177 ? 19.334 16.555 9.469 1.00 61.69 177 GLY A C 1
ATOM 1414 O O . GLY A 1 177 ? 20.472 17.013 9.585 1.00 61.69 177 GLY A O 1
ATOM 1415 N N . SER A 1 178 ? 18.521 16.459 10.524 1.00 56.25 178 SER A N 1
ATOM 1416 C CA . SER A 1 178 ? 18.895 16.911 11.864 1.00 56.25 178 SER A CA 1
ATOM 1417 C C . SER A 1 178 ? 19.696 15.841 12.639 1.00 56.25 178 SER A C 1
ATOM 1419 O O . SER A 1 178 ? 19.157 15.008 13.358 1.00 56.25 178 SER A O 1
ATOM 1421 N N . LYS A 1 179 ? 21.033 15.927 12.527 1.00 49.25 179 LYS A N 1
ATOM 1422 C CA . LYS A 1 179 ? 22.080 15.242 13.337 1.00 49.25 179 LYS A CA 1
ATOM 1423 C C . LYS A 1 179 ? 22.357 13.748 13.018 1.00 49.25 179 LYS A C 1
ATOM 1425 O O . LYS A 1 179 ? 21.508 13.066 12.448 1.00 49.25 179 LYS A O 1
ATOM 1430 N N . PRO A 1 180 ? 23.600 13.268 13.280 1.00 50.09 180 PRO A N 1
ATOM 1431 C CA . PRO A 1 180 ? 24.184 12.133 12.574 1.00 50.09 180 PRO A CA 1
ATOM 1432 C C . PRO A 1 180 ? 23.578 10.793 12.980 1.00 50.09 180 PRO A C 1
ATOM 1434 O O . PRO A 1 180 ? 23.045 10.625 14.075 1.00 50.09 180 PRO A O 1
ATOM 1437 N N . VAL A 1 181 ? 23.705 9.844 12.052 1.00 49.38 181 VAL A N 1
ATOM 1438 C CA . VAL A 1 181 ? 23.348 8.430 12.175 1.00 49.38 181 VAL A CA 1
ATOM 1439 C C . VAL A 1 181 ? 23.824 7.892 13.523 1.00 49.38 181 VAL A C 1
ATOM 1441 O O . VAL A 1 181 ? 25.019 7.691 13.731 1.00 49.38 181 VAL A O 1
ATOM 1444 N N . VAL A 1 182 ? 22.886 7.623 14.432 1.00 42.59 182 VAL A N 1
ATOM 1445 C CA . VAL A 1 182 ? 23.159 6.722 15.548 1.00 42.59 182 VAL A CA 1
ATOM 1446 C C . VAL A 1 182 ? 23.326 5.349 14.913 1.00 42.59 182 VAL A C 1
ATOM 1448 O O . VAL A 1 182 ? 22.351 4.722 14.502 1.00 42.59 182 VAL A O 1
ATOM 1451 N N . THR A 1 183 ? 24.568 4.899 14.764 1.00 41.03 183 THR A N 1
ATOM 1452 C CA . THR A 1 183 ? 24.875 3.497 14.487 1.00 41.03 183 THR A CA 1
ATOM 1453 C C . THR A 1 183 ? 24.433 2.695 15.701 1.00 41.03 183 THR A C 1
ATOM 1455 O O . THR A 1 183 ? 25.210 2.455 16.624 1.00 41.03 183 THR A O 1
ATOM 1458 N N . VAL A 1 184 ? 23.153 2.332 15.744 1.00 47.00 184 VAL A N 1
ATOM 1459 C CA . VAL A 1 184 ? 22.674 1.349 16.705 1.00 47.00 184 VAL A CA 1
ATOM 1460 C C . VAL A 1 184 ? 23.205 0.012 16.207 1.00 47.00 184 VAL A C 1
ATOM 1462 O O . VAL A 1 184 ? 22.809 -0.459 15.140 1.00 47.00 184 VAL A O 1
ATOM 1465 N N . ALA A 1 185 ? 24.158 -0.567 16.938 1.00 38.56 185 ALA A N 1
ATOM 1466 C CA . ALA A 1 185 ? 24.556 -1.950 16.720 1.00 38.56 185 ALA A CA 1
ATOM 1467 C C . ALA A 1 185 ? 23.297 -2.845 16.737 1.00 38.56 185 ALA A C 1
ATOM 1469 O O . ALA A 1 185 ? 22.335 -2.507 17.440 1.00 38.56 185 ALA A O 1
ATOM 1470 N N . PRO A 1 186 ? 23.276 -3.968 15.992 1.00 41.88 186 PRO A N 1
ATOM 1471 C CA . PRO A 1 186 ? 22.168 -4.914 16.044 1.00 41.88 186 PRO A CA 1
ATOM 1472 C C . PRO A 1 186 ? 21.827 -5.217 17.508 1.00 41.88 186 PRO A C 1
ATOM 1474 O O . PRO A 1 186 ? 22.752 -5.468 18.290 1.00 41.88 186 PRO A O 1
ATOM 1477 N N . PRO A 1 187 ? 20.547 -5.167 17.918 1.00 38.06 187 PRO A N 1
ATOM 1478 C CA . PRO A 1 187 ? 20.189 -5.460 19.293 1.00 38.06 187 PRO A CA 1
ATOM 1479 C C . PRO A 1 187 ? 20.676 -6.870 19.622 1.00 38.06 187 PRO A C 1
ATOM 1481 O O . PRO A 1 187 ? 20.240 -7.855 19.023 1.00 38.06 187 PRO A O 1
ATOM 1484 N N . LYS A 1 188 ? 21.613 -6.964 20.569 1.00 37.91 188 LYS A N 1
ATOM 1485 C CA . LYS A 1 188 ? 22.008 -8.236 21.164 1.00 37.91 188 LYS A CA 1
ATOM 1486 C C . LYS A 1 188 ? 20.747 -8.819 21.788 1.00 37.91 188 LYS A C 1
ATOM 1488 O O . LYS A 1 188 ? 20.211 -8.229 22.729 1.00 37.91 188 LYS A O 1
ATOM 1493 N N . VAL A 1 189 ? 20.258 -9.927 21.228 1.00 40.94 189 VAL A N 1
ATOM 1494 C CA . VAL A 1 189 ? 19.087 -10.656 21.729 1.00 40.94 189 VAL A CA 1
ATOM 1495 C C . VAL A 1 189 ? 19.367 -11.014 23.182 1.00 40.94 189 VAL A C 1
ATOM 1497 O O . VAL A 1 189 ? 20.123 -11.931 23.487 1.00 40.94 189 VAL A O 1
ATOM 1500 N N . THR A 1 190 ? 18.814 -10.211 24.080 1.00 30.22 190 THR A N 1
ATOM 1501 C CA . THR A 1 190 ? 18.883 -10.423 25.516 1.00 30.22 190 THR A CA 1
ATOM 1502 C C . THR A 1 190 ? 17.491 -10.866 25.900 1.00 30.22 190 THR A C 1
ATOM 1504 O O . THR A 1 190 ? 16.545 -10.085 25.830 1.00 30.22 190 THR A O 1
ATOM 1507 N N . THR A 1 191 ? 17.360 -12.148 26.219 1.00 35.06 191 THR A N 1
ATOM 1508 C CA . THR A 1 191 ? 16.120 -12.771 26.667 1.00 35.06 191 THR A CA 1
ATOM 1509 C C . THR A 1 191 ? 15.663 -12.080 27.948 1.00 35.06 191 THR A C 1
ATOM 1511 O O . THR A 1 191 ? 16.140 -12.385 29.037 1.00 35.06 191 THR A O 1
ATOM 1514 N N . THR A 1 192 ? 14.778 -11.092 27.828 1.00 31.27 192 THR A N 1
ATOM 1515 C CA . THR A 1 192 ? 14.145 -10.468 28.988 1.00 31.27 192 THR A CA 1
ATOM 1516 C C . THR A 1 192 ? 13.020 -11.380 29.450 1.00 31.27 192 THR A C 1
ATOM 1518 O O . THR A 1 192 ? 11.964 -11.469 28.822 1.00 31.27 192 THR A O 1
ATOM 1521 N N . THR A 1 193 ? 13.272 -12.090 30.545 1.00 32.06 193 THR A N 1
ATOM 1522 C CA . THR A 1 193 ? 12.282 -12.879 31.275 1.00 32.06 193 THR A CA 1
ATOM 1523 C C . THR A 1 193 ? 11.068 -12.005 31.576 1.00 32.06 193 THR A C 1
ATOM 1525 O O . THR A 1 193 ? 11.172 -10.979 32.247 1.00 32.06 193 THR A O 1
ATOM 1528 N N . THR A 1 194 ? 9.917 -12.392 31.032 1.00 30.16 194 THR A N 1
ATOM 1529 C CA . THR A 1 194 ? 8.639 -11.709 31.239 1.00 30.16 194 THR A CA 1
ATOM 1530 C C . THR A 1 194 ? 8.233 -11.851 32.702 1.00 30.16 194 THR A C 1
ATOM 1532 O O . THR A 1 194 ? 7.844 -12.930 33.143 1.00 30.16 194 THR A O 1
ATOM 1535 N N . THR A 1 195 ? 8.322 -10.768 33.469 1.00 30.14 195 THR A N 1
ATOM 1536 C CA . THR A 1 195 ? 7.715 -10.690 34.796 1.00 30.14 195 THR A CA 1
ATOM 1537 C C . THR A 1 195 ? 6.198 -10.630 34.643 1.00 30.14 195 THR A C 1
ATOM 1539 O O . THR A 1 195 ? 5.619 -9.696 34.089 1.00 30.14 195 THR A O 1
ATOM 1542 N N . THR A 1 196 ? 5.542 -11.683 35.119 1.00 29.45 196 THR A N 1
ATOM 1543 C CA . THR A 1 196 ? 4.090 -11.820 35.211 1.00 29.45 196 THR A CA 1
ATOM 1544 C C . THR A 1 196 ? 3.514 -10.758 36.144 1.00 29.45 196 THR A C 1
ATOM 1546 O O . THR A 1 196 ? 3.591 -10.883 37.367 1.00 29.45 196 THR A O 1
ATOM 1549 N N . HIS A 1 197 ? 2.890 -9.726 35.577 1.00 35.53 197 HIS A N 1
ATOM 1550 C CA . HIS A 1 197 ? 2.017 -8.838 36.336 1.00 35.53 197 HIS A CA 1
ATOM 1551 C C . HIS A 1 197 ? 0.666 -9.516 36.565 1.00 35.53 197 HIS A C 1
ATOM 1553 O O . HIS A 1 197 ? -0.174 -9.630 35.673 1.00 35.53 197 HIS A O 1
ATOM 1559 N N . SER A 1 198 ? 0.491 -9.974 37.802 1.00 32.06 198 SER A N 1
ATOM 1560 C CA . SER A 1 198 ? -0.757 -10.497 38.343 1.00 32.06 198 SER A CA 1
ATOM 1561 C C . SER A 1 198 ? -1.834 -9.409 38.305 1.00 32.06 198 SER A C 1
ATOM 1563 O O . SER A 1 198 ? -1.687 -8.357 38.931 1.00 32.06 198 SER A O 1
ATOM 1565 N N . THR A 1 199 ? -2.911 -9.637 37.551 1.00 31.23 199 THR A N 1
ATOM 1566 C CA . THR A 1 199 ? -4.080 -8.750 37.536 1.00 31.23 199 THR A CA 1
ATOM 1567 C C . THR A 1 199 ? -5.114 -9.268 38.531 1.00 31.23 199 THR A C 1
ATOM 1569 O O . THR A 1 199 ? -5.626 -10.380 38.418 1.00 31.23 199 THR A O 1
ATOM 1572 N N . LYS A 1 200 ? -5.412 -8.448 39.542 1.00 31.47 200 LYS A N 1
ATOM 1573 C CA . LYS A 1 200 ? -6.534 -8.660 40.462 1.00 31.47 200 LYS A CA 1
ATOM 1574 C C . LYS A 1 200 ? -7.871 -8.579 39.702 1.00 31.47 200 LYS A C 1
ATOM 1576 O O . LYS A 1 200 ? -8.124 -7.609 38.994 1.00 31.47 200 LYS A O 1
ATOM 1581 N N . LYS A 1 201 ? -8.738 -9.573 39.923 1.00 32.31 201 LYS A N 1
ATOM 1582 C CA . LYS A 1 201 ? -10.221 -9.495 39.865 1.00 32.31 201 LYS A CA 1
ATOM 1583 C C . LYS A 1 201 ? -10.718 -8.751 41.137 1.00 32.31 201 LYS A C 1
ATOM 1585 O O . LYS A 1 201 ? -9.946 -8.799 42.099 1.00 32.31 201 LYS A O 1
ATOM 1590 N N . PRO A 1 202 ? -11.929 -8.139 41.262 1.00 50.91 202 PRO A N 1
ATOM 1591 C CA . PRO A 1 202 ? -13.193 -8.168 40.480 1.00 50.91 202 PRO A CA 1
ATOM 1592 C C . PRO A 1 202 ? -13.604 -6.767 39.949 1.00 50.91 202 PRO A C 1
ATOM 1594 O O . PRO A 1 202 ? -12.919 -5.796 40.224 1.00 50.91 202 PRO A O 1
ATOM 1597 N N . ASP A 1 203 ? -14.601 -6.591 39.073 1.00 32.34 203 ASP A N 1
ATOM 1598 C CA . ASP A 1 203 ? -16.008 -6.438 39.483 1.00 32.34 203 ASP A CA 1
ATOM 1599 C C . ASP A 1 203 ? -16.996 -6.522 38.300 1.00 32.34 203 ASP A C 1
ATOM 1601 O O . ASP A 1 203 ? -16.639 -6.303 37.139 1.00 32.34 203 ASP A O 1
ATOM 1605 N N . GLY A 1 204 ? -18.244 -6.881 38.601 1.00 45.41 204 GLY A N 1
ATOM 1606 C CA . GLY A 1 204 ? -19.317 -7.109 37.635 1.00 45.41 204 GLY A CA 1
ATOM 1607 C C . GLY A 1 204 ? -19.755 -5.831 36.919 1.00 45.41 204 GLY A C 1
ATOM 1608 O O . GLY A 1 204 ? -20.471 -5.011 37.479 1.00 45.41 204 GLY A O 1
ATOM 1609 N N . GLY A 1 205 ? -19.377 -5.688 35.647 1.00 38.62 205 GLY A N 1
ATOM 1610 C CA . GLY A 1 205 ? -19.804 -4.588 34.784 1.00 38.62 205 GLY A CA 1
ATOM 1611 C C . GLY A 1 205 ? -20.171 -5.092 33.391 1.00 38.62 205 GLY A C 1
ATOM 1612 O O . GLY A 1 205 ? -19.375 -5.774 32.755 1.00 38.62 205 GLY A O 1
ATOM 1613 N N . ASN A 1 206 ? -21.402 -4.784 32.973 1.00 49.06 206 ASN A N 1
ATOM 1614 C CA . ASN A 1 206 ? -22.029 -4.977 31.659 1.00 49.06 206 ASN A CA 1
ATOM 1615 C C . ASN A 1 206 ? -21.176 -5.705 30.584 1.00 49.06 206 ASN A C 1
ATOM 1617 O O . ASN A 1 206 ? -20.277 -5.108 29.986 1.00 49.06 206 ASN A O 1
ATOM 1621 N N . LYS A 1 207 ? -21.519 -6.970 30.279 1.00 55.09 207 LYS A N 1
ATOM 1622 C CA . LYS A 1 207 ? -20.841 -7.831 29.280 1.00 55.09 207 LYS A CA 1
ATOM 1623 C C . LYS A 1 207 ? -20.747 -7.218 27.869 1.00 55.09 207 LYS A C 1
ATOM 1625 O O . LYS A 1 207 ? -19.950 -7.691 27.064 1.00 55.09 207 LYS A O 1
ATOM 1630 N N . ASP A 1 208 ? -21.499 -6.155 27.583 1.00 65.00 208 ASP A N 1
ATOM 1631 C CA . ASP A 1 208 ? -21.545 -5.508 26.269 1.00 65.00 208 ASP A CA 1
ATOM 1632 C C . ASP A 1 208 ? -20.557 -4.337 26.083 1.00 65.00 208 ASP A C 1
ATOM 1634 O O . ASP A 1 208 ? -20.374 -3.864 24.954 1.00 65.00 208 ASP A O 1
ATOM 1638 N N . CYS A 1 209 ? -19.890 -3.881 27.153 1.00 75.56 209 CYS A N 1
ATOM 1639 C CA . CYS A 1 209 ? -18.901 -2.792 27.129 1.00 75.56 209 CYS A CA 1
ATOM 1640 C C . CYS A 1 209 ? -17.472 -3.335 27.299 1.00 75.56 209 CYS A C 1
ATOM 1642 O O . CYS A 1 209 ? -16.788 -3.103 28.298 1.00 75.56 209 CYS A O 1
ATOM 1644 N N . VAL A 1 210 ? -17.001 -4.071 26.296 1.00 82.69 210 VAL A N 1
ATOM 1645 C CA . VAL A 1 210 ? -15.622 -4.571 26.246 1.00 82.69 210 VAL A CA 1
ATOM 1646 C C . VAL A 1 210 ? -14.945 -4.173 24.943 1.00 82.69 210 VAL A C 1
ATOM 1648 O O . VAL A 1 210 ? -15.588 -4.030 23.901 1.00 82.69 210 VAL A O 1
ATOM 1651 N N . ASP A 1 211 ? -13.629 -3.998 25.011 1.00 85.25 211 ASP A N 1
ATOM 1652 C CA . ASP A 1 211 ? -12.793 -3.913 23.821 1.00 85.25 211 ASP A CA 1
ATOM 1653 C C . ASP A 1 211 ? -12.510 -5.327 23.319 1.00 85.25 211 ASP A C 1
ATOM 1655 O O . ASP A 1 211 ? -11.999 -6.169 24.053 1.00 85.25 211 ASP A O 1
ATOM 1659 N N . LYS A 1 212 ? -12.849 -5.591 22.059 1.00 84.44 212 LYS A N 1
ATOM 1660 C CA . LYS A 1 212 ? -12.673 -6.899 21.415 1.00 84.44 212 LYS A CA 1
ATOM 1661 C C . LYS A 1 212 ? -11.278 -7.089 20.821 1.00 84.44 212 LYS A C 1
ATOM 1663 O O . LYS A 1 212 ? -10.975 -8.159 20.307 1.00 84.44 212 LYS A O 1
ATOM 1668 N N . ASN A 1 213 ? -10.434 -6.058 20.858 1.00 84.19 213 ASN A N 1
ATOM 1669 C CA . ASN A 1 213 ? -9.071 -6.122 20.351 1.00 84.19 213 ASN A CA 1
ATOM 1670 C C . ASN A 1 213 ? -8.086 -5.481 21.338 1.00 84.19 213 ASN A C 1
ATOM 1672 O O . ASN A 1 213 ? -8.325 -4.393 21.860 1.00 84.19 213 ASN A O 1
ATOM 1676 N N . LYS A 1 214 ? -6.943 -6.140 21.549 1.00 85.81 214 LYS A N 1
ATOM 1677 C CA . LYS A 1 214 ? -5.861 -5.670 22.428 1.00 85.81 214 LYS A CA 1
ATOM 1678 C C . LYS A 1 214 ? -5.324 -4.281 22.056 1.00 85.81 214 LYS A C 1
ATOM 1680 O O . LYS A 1 214 ? -4.882 -3.542 22.928 1.00 85.81 214 LYS A O 1
ATOM 1685 N N . SER A 1 215 ? -5.408 -3.901 20.781 1.00 81.81 215 SER A N 1
ATOM 1686 C CA . SER A 1 215 ? -4.922 -2.620 20.261 1.00 81.81 215 SER A CA 1
ATOM 1687 C C . SER A 1 215 ? -5.923 -1.468 20.409 1.00 81.81 215 SER A C 1
ATOM 1689 O O . SER A 1 215 ? -5.586 -0.329 20.085 1.00 81.81 215 SER A O 1
ATOM 1691 N N . CYS A 1 216 ? -7.132 -1.720 20.928 1.00 84.38 216 CYS A N 1
ATOM 1692 C CA . CYS A 1 216 ? -8.185 -0.711 21.066 1.00 84.38 216 CYS A CA 1
ATOM 1693 C C . CYS A 1 216 ? -7.747 0.537 21.846 1.00 84.38 216 CYS A C 1
ATOM 1695 O O . CYS A 1 216 ? -8.065 1.650 21.426 1.00 84.38 216 CYS A O 1
ATOM 1697 N N . GLY A 1 217 ? -6.969 0.377 22.924 1.00 85.38 217 GLY A N 1
ATOM 1698 C CA . GLY A 1 217 ? -6.461 1.513 23.701 1.00 85.38 217 GLY A CA 1
ATOM 1699 C C . GLY A 1 217 ? -5.523 2.408 22.886 1.00 85.38 217 GLY A C 1
ATOM 1700 O O . GLY A 1 217 ? -5.622 3.635 22.939 1.00 85.38 217 GLY A O 1
ATOM 1701 N N . GLY A 1 218 ? -4.664 1.794 22.066 1.00 78.00 218 GLY A N 1
ATOM 1702 C CA . GLY A 1 218 ? -3.800 2.509 21.128 1.00 78.00 218 GLY A CA 1
ATOM 1703 C C . GLY A 1 218 ? -4.620 3.240 20.069 1.00 78.00 218 GLY A C 1
ATOM 1704 O O . GLY A 1 218 ? -4.491 4.452 19.912 1.00 78.00 218 GLY A O 1
ATOM 1705 N N . TRP A 1 219 ? -5.528 2.538 19.391 1.00 81.25 219 TRP A N 1
ATOM 1706 C CA . TRP A 1 219 ? -6.362 3.136 18.347 1.00 81.25 219 TRP A CA 1
ATOM 1707 C C . TRP A 1 219 ? -7.225 4.294 18.865 1.00 81.25 219 TRP A C 1
ATOM 1709 O O . TRP A 1 219 ? -7.351 5.322 18.200 1.00 81.25 219 TRP A O 1
ATOM 1719 N N . ALA A 1 220 ? -7.777 4.194 20.074 1.00 82.94 220 ALA A N 1
ATOM 1720 C CA . ALA A 1 220 ? -8.521 5.301 20.662 1.00 82.94 220 ALA A CA 1
ATOM 1721 C C . ALA A 1 220 ? -7.652 6.548 20.875 1.00 82.94 220 ALA A C 1
ATOM 1723 O O . ALA A 1 220 ? -8.081 7.652 20.532 1.00 82.94 220 ALA A O 1
ATOM 1724 N N . ARG A 1 221 ? -6.410 6.379 21.353 1.00 79.56 221 ARG A N 1
ATOM 1725 C CA . ARG A 1 221 ? -5.449 7.479 21.536 1.00 79.56 221 ARG A CA 1
ATOM 1726 C C . ARG A 1 221 ? -5.091 8.176 20.223 1.00 79.56 221 ARG A C 1
ATOM 1728 O O . ARG A 1 221 ? -4.939 9.392 20.219 1.00 79.56 221 ARG A O 1
ATOM 1735 N N . TYR A 1 222 ? -4.995 7.432 19.123 1.00 72.06 222 TYR A N 1
ATOM 1736 C CA . TYR A 1 222 ? -4.696 7.996 17.801 1.00 72.06 222 TYR A CA 1
ATOM 1737 C C . TYR A 1 222 ? -5.938 8.519 17.046 1.00 72.06 222 TYR A C 1
ATOM 1739 O O . TYR A 1 222 ? -5.833 8.996 15.921 1.00 72.06 222 TYR A O 1
ATOM 1747 N N . GLY A 1 223 ? -7.125 8.501 17.668 1.00 76.75 223 GLY A N 1
ATOM 1748 C CA . GLY A 1 223 ? -8.331 9.143 17.129 1.00 76.75 223 GLY A CA 1
ATOM 1749 C C . GLY A 1 223 ? -9.193 8.266 16.213 1.00 76.75 223 GLY A C 1
ATOM 1750 O O . GLY A 1 223 ? -10.178 8.750 15.644 1.00 76.75 223 GLY A O 1
ATOM 1751 N N . TYR A 1 224 ? -8.906 6.966 16.119 1.00 76.06 224 TYR A N 1
ATOM 1752 C CA . TYR A 1 224 ? -9.635 6.026 15.258 1.00 76.06 224 TYR A CA 1
ATOM 1753 C C . TYR A 1 224 ? -11.121 5.870 15.582 1.00 76.06 224 TYR A C 1
ATOM 1755 O O . TYR A 1 224 ? -11.912 5.467 14.728 1.00 76.06 224 TYR A O 1
ATOM 1763 N N . CYS A 1 225 ? -11.526 6.212 16.803 1.00 82.44 225 CYS A N 1
ATOM 1764 C CA . CYS A 1 225 ? -12.916 6.142 17.242 1.00 82.44 225 CYS A CA 1
ATOM 1765 C C . CYS A 1 225 ? -13.862 6.998 16.393 1.00 82.44 225 CYS A C 1
ATOM 1767 O O . CYS A 1 225 ? -15.057 6.729 16.346 1.00 82.44 225 CYS A O 1
ATOM 1769 N N . LYS A 1 226 ? -13.354 8.023 15.697 1.00 77.06 226 LYS A N 1
ATOM 1770 C CA . LYS A 1 226 ? -14.161 8.872 14.807 1.00 77.06 226 LYS A CA 1
ATOM 1771 C C . LYS A 1 226 ? -14.040 8.467 13.340 1.00 77.06 226 LYS A C 1
ATOM 1773 O O . LYS A 1 226 ? -15.028 8.557 12.611 1.00 77.06 226 LYS A O 1
ATOM 1778 N N . SER A 1 227 ? -12.871 7.988 12.921 1.00 69.81 227 SER A N 1
ATOM 1779 C CA . SER A 1 227 ? -12.527 7.763 11.513 1.00 69.81 227 SER A CA 1
ATOM 1780 C C . SER A 1 227 ? -12.705 6.323 11.031 1.00 69.81 227 SER A C 1
ATOM 1782 O O . SER A 1 227 ? -12.763 6.116 9.823 1.00 69.81 227 SER A O 1
ATOM 1784 N N . ASN A 1 228 ? -12.817 5.330 11.923 1.00 71.62 228 ASN A N 1
ATOM 1785 C CA . ASN A 1 228 ? -12.800 3.927 11.512 1.00 71.62 228 ASN A CA 1
ATOM 1786 C C . ASN A 1 228 ? -13.966 3.089 12.067 1.00 71.62 228 ASN A C 1
ATOM 1788 O O . ASN A 1 228 ? -14.173 2.992 13.276 1.00 71.62 228 ASN A O 1
ATOM 1792 N N . ALA A 1 229 ? -14.712 2.447 11.162 1.00 74.75 229 ALA A N 1
ATOM 1793 C CA . ALA A 1 229 ? -15.895 1.647 11.485 1.00 74.75 229 ALA A CA 1
ATOM 1794 C C . ALA A 1 229 ? -15.582 0.386 12.312 1.00 74.75 229 ALA A C 1
ATOM 1796 O O . ALA A 1 229 ? -16.343 0.046 13.221 1.00 74.75 229 ALA A O 1
ATOM 1797 N N . TYR A 1 230 ? -14.451 -0.280 12.049 1.00 77.88 230 TYR A N 1
ATOM 1798 C CA . TYR A 1 230 ? -14.028 -1.447 12.822 1.00 77.88 230 TYR A CA 1
ATOM 1799 C C . TYR A 1 230 ? -13.732 -1.056 14.270 1.00 77.88 230 TYR A C 1
ATOM 1801 O O . TYR A 1 230 ? -14.242 -1.694 15.189 1.00 77.88 230 TYR A O 1
ATOM 1809 N N . VAL A 1 231 ? -12.981 0.030 14.478 1.00 82.56 231 VAL A N 1
ATOM 1810 C CA . VAL A 1 231 ? -12.652 0.528 15.823 1.00 82.56 231 VAL A CA 1
ATOM 1811 C C . VAL A 1 231 ? -13.912 0.987 16.560 1.00 82.56 231 VAL A C 1
ATOM 1813 O O . VAL A 1 231 ? -14.112 0.593 17.703 1.00 82.56 231 VAL A O 1
ATOM 1816 N N . LYS A 1 232 ? -14.829 1.708 15.903 1.00 80.31 232 LYS A N 1
ATOM 1817 C CA . LYS A 1 232 ? -16.137 2.069 16.492 1.00 80.31 232 LYS A CA 1
ATOM 1818 C C . LYS A 1 232 ? -16.928 0.856 16.984 1.00 80.31 232 LYS A C 1
ATOM 1820 O O . LYS A 1 232 ? -17.533 0.898 18.048 1.00 80.31 232 LYS A O 1
ATOM 1825 N N . THR A 1 233 ? -16.924 -0.223 16.207 1.00 79.81 233 THR A N 1
ATOM 1826 C CA . THR A 1 233 ? -17.733 -1.416 16.495 1.00 79.81 233 THR A CA 1
ATOM 1827 C C . THR A 1 233 ? -17.095 -2.303 17.565 1.00 79.81 233 THR A C 1
ATOM 1829 O O . THR A 1 233 ? -17.796 -2.891 18.392 1.00 79.81 233 THR A O 1
ATOM 1832 N N . ASN A 1 234 ? -15.765 -2.410 17.549 1.00 83.44 234 ASN A N 1
ATOM 1833 C CA . ASN A 1 234 ? -15.023 -3.404 18.322 1.00 83.44 234 ASN A CA 1
ATOM 1834 C C . ASN A 1 234 ? -14.277 -2.828 19.529 1.00 83.44 234 ASN A C 1
ATOM 1836 O O . ASN A 1 234 ? -13.883 -3.598 20.397 1.00 83.44 234 ASN A O 1
ATOM 1840 N N . CYS A 1 235 ? -14.110 -1.509 19.627 1.00 89.00 235 CYS A N 1
ATOM 1841 C CA . CYS A 1 235 ? -13.367 -0.850 20.704 1.00 89.00 235 CYS A CA 1
ATOM 1842 C C . CYS A 1 235 ? -14.267 0.038 21.557 1.00 89.00 235 CYS A C 1
ATOM 1844 O O . CYS A 1 235 ? -13.970 1.211 21.788 1.00 89.00 235 CYS A O 1
ATOM 1846 N N . LYS A 1 236 ? -15.409 -0.506 21.993 1.00 86.88 236 LYS A N 1
ATOM 1847 C CA . LYS A 1 236 ? -16.461 0.279 22.643 1.00 86.88 236 LYS A CA 1
ATOM 1848 C C . LYS A 1 236 ? -15.973 0.991 23.903 1.00 86.88 236 LYS A C 1
ATOM 1850 O O . LYS A 1 236 ? -16.288 2.169 24.089 1.00 86.88 236 LYS A O 1
ATOM 1855 N N . LYS A 1 237 ? -15.181 0.292 24.723 1.00 86.31 237 LYS A N 1
ATOM 1856 C CA . LYS A 1 237 ? -14.652 0.782 26.001 1.00 86.31 237 LYS A CA 1
ATOM 1857 C C . LYS A 1 237 ? -13.570 1.831 25.772 1.00 86.31 237 LYS A C 1
ATOM 1859 O O . LYS A 1 237 ? -13.689 2.942 26.284 1.00 86.31 237 LYS A O 1
ATOM 1864 N N . SER A 1 238 ? -12.573 1.529 24.945 1.00 88.50 238 SER A N 1
ATOM 1865 C CA . SER A 1 238 ? -11.494 2.465 24.609 1.00 88.50 238 SER A CA 1
ATOM 1866 C C . SER A 1 238 ? -12.012 3.717 23.900 1.00 88.50 238 SER A C 1
ATOM 1868 O O . SER A 1 238 ? -11.551 4.821 24.180 1.00 88.50 238 SER A O 1
ATOM 1870 N N . CYS A 1 239 ? -13.023 3.579 23.039 1.00 86.62 239 CYS A N 1
ATOM 1871 C CA . CYS A 1 239 ? -13.657 4.706 22.360 1.00 86.62 239 CYS A CA 1
ATOM 1872 C C . CYS A 1 239 ? -14.667 5.475 23.202 1.00 86.62 239 CYS A C 1
ATOM 1874 O O . CYS A 1 239 ? -15.289 6.399 22.677 1.00 86.62 239 CYS A O 1
ATOM 1876 N N . LYS A 1 240 ? -14.843 5.111 24.481 1.00 84.62 240 LYS A N 1
ATOM 1877 C CA . LYS A 1 240 ? -15.841 5.712 25.379 1.00 84.62 240 LYS A CA 1
ATOM 1878 C C . LYS A 1 240 ? -17.241 5.737 24.752 1.00 84.62 240 LYS A C 1
ATOM 1880 O O . LYS A 1 240 ? -18.036 6.625 25.008 1.00 84.62 240 LYS A O 1
ATOM 1885 N N . SER A 1 241 ? -17.516 4.743 23.914 1.00 76.81 241 SER A N 1
ATOM 1886 C CA . SER A 1 241 ? -18.772 4.564 23.176 1.00 76.81 241 SER A CA 1
ATOM 1887 C C . SER A 1 241 ? -19.646 3.491 23.821 1.00 76.81 241 SER A C 1
ATOM 1889 O O . SER A 1 241 ? -20.542 2.936 23.195 1.00 76.81 241 SER A O 1
ATOM 1891 N N . CYS A 1 242 ? -19.380 3.201 25.095 1.00 70.31 242 CYS A N 1
ATOM 1892 C CA . CYS A 1 242 ? -20.209 2.345 25.932 1.00 70.31 242 CYS A CA 1
ATOM 1893 C C . CYS A 1 242 ? -21.523 2.998 26.360 1.00 70.31 242 CYS A C 1
ATOM 1895 O O . CYS A 1 242 ? -22.191 2.475 27.252 1.00 70.31 242 CYS A O 1
ATOM 1897 N N . ASP A 1 243 ? -21.914 4.092 25.709 1.00 63.22 243 ASP A N 1
ATOM 1898 C CA . ASP A 1 243 ? -23.282 4.559 25.760 1.00 63.22 243 ASP A CA 1
ATOM 1899 C C . ASP A 1 243 ? -24.163 3.439 25.215 1.00 63.22 243 ASP A C 1
ATOM 1901 O O . ASP A 1 243 ? -24.260 3.193 24.010 1.00 63.22 243 ASP A O 1
ATOM 1905 N N . ASN A 1 244 ? -24.771 2.712 26.151 1.00 60.00 244 ASN A N 1
ATOM 1906 C CA . ASN A 1 244 ? -25.901 1.847 25.900 1.00 60.00 244 ASN A CA 1
ATOM 1907 C C . ASN A 1 244 ? -26.946 2.713 25.188 1.00 60.00 244 ASN A C 1
ATOM 1909 O O . ASN A 1 244 ? -27.775 3.359 25.824 1.00 60.00 244 ASN A O 1
ATOM 1913 N N . SER A 1 245 ? -26.963 2.685 23.860 1.00 55.97 245 SER A N 1
ATOM 1914 C CA . SER A 1 245 ? -28.063 3.206 23.044 1.00 55.97 245 SER A CA 1
ATOM 1915 C C . SER A 1 245 ? -29.400 2.509 23.369 1.00 55.97 245 SER A C 1
ATOM 1917 O O . SER A 1 245 ? -30.462 2.939 22.920 1.00 55.97 245 SER A O 1
ATOM 1919 N N . SER A 1 246 ? -29.363 1.475 24.218 1.00 57.97 246 SER A N 1
ATOM 1920 C CA . SER A 1 246 ? -30.489 0.796 24.858 1.00 57.97 246 SER A CA 1
ATOM 1921 C C . SER A 1 246 ? -30.791 1.221 26.309 1.00 57.97 246 SER A C 1
ATOM 1923 O O . SER A 1 246 ? -31.779 0.741 26.863 1.00 57.97 246 SER A O 1
ATOM 1925 N N . CYS A 1 247 ? -29.979 2.069 26.956 1.00 68.50 247 CYS A N 1
ATOM 1926 C CA . CYS A 1 247 ? -30.198 2.562 28.325 1.00 68.50 247 CYS A CA 1
ATOM 1927 C C . CYS A 1 247 ? -31.026 3.845 28.283 1.00 68.50 247 CYS A C 1
ATOM 1929 O O . CYS A 1 247 ? -30.573 4.959 28.546 1.00 68.50 247 CYS A O 1
ATOM 1931 N N . LYS A 1 248 ? -32.281 3.668 27.900 1.00 75.75 248 LYS A N 1
ATOM 1932 C CA . LYS A 1 248 ? -33.300 4.701 27.969 1.00 75.75 248 LYS A CA 1
ATOM 1933 C C . LYS A 1 248 ? -34.543 4.111 28.604 1.00 75.75 248 LYS A C 1
ATOM 1935 O O . LYS A 1 248 ? -34.798 2.910 28.505 1.00 75.75 248 LYS A O 1
ATOM 1940 N N . ASP A 1 249 ? -35.310 4.973 29.242 1.00 79.75 249 ASP A N 1
ATOM 1941 C CA . ASP A 1 249 ? -36.670 4.638 29.610 1.00 79.75 249 ASP A CA 1
ATOM 1942 C C . ASP A 1 249 ? -37.532 4.753 28.352 1.00 79.75 249 ASP A C 1
ATOM 1944 O O . ASP A 1 249 ? -37.593 5.799 27.710 1.00 79.75 249 ASP A O 1
ATOM 1948 N N . ASN A 1 250 ? -38.175 3.655 27.974 1.00 81.88 250 ASN A N 1
ATOM 1949 C CA . ASN A 1 250 ? -39.073 3.583 26.824 1.00 81.88 250 ASN A CA 1
ATOM 1950 C C . ASN A 1 250 ? -40.485 4.080 27.168 1.00 81.88 250 ASN A C 1
ATOM 1952 O O . ASN A 1 250 ? -41.358 4.106 26.304 1.00 81.88 250 ASN A O 1
ATOM 1956 N N . ASN A 1 251 ? -40.730 4.459 28.425 1.00 84.75 251 ASN A N 1
ATOM 1957 C CA . ASN A 1 251 ? -42.014 4.966 28.879 1.00 84.75 251 ASN A CA 1
ATOM 1958 C C . ASN A 1 251 ? -41.838 6.233 29.726 1.00 84.75 251 ASN A C 1
ATOM 1960 O O . ASN A 1 251 ? -41.038 6.276 30.659 1.00 84.75 251 ASN A O 1
ATOM 1964 N N . LYS A 1 252 ? -42.640 7.261 29.435 1.00 89.62 252 LYS A N 1
ATOM 1965 C CA . LYS A 1 252 ? -42.607 8.546 30.150 1.00 89.62 252 LYS A CA 1
ATOM 1966 C C . LYS A 1 252 ? -42.909 8.433 31.653 1.00 89.62 252 LYS A C 1
ATOM 1968 O O . LYS A 1 252 ? -42.508 9.302 32.418 1.00 89.62 252 LYS A O 1
ATOM 1973 N N . TRP A 1 253 ? -43.577 7.362 32.088 1.00 88.81 253 TRP A N 1
ATOM 1974 C CA . TRP A 1 253 ? -43.966 7.146 33.485 1.00 88.81 253 TRP A CA 1
ATOM 1975 C C . TRP A 1 253 ? -42.936 6.372 34.320 1.00 88.81 253 TRP A C 1
ATOM 1977 O O . TRP A 1 253 ? -43.151 6.187 35.518 1.00 88.81 253 TRP A O 1
ATOM 1987 N N . CYS A 1 254 ? -41.803 5.959 33.739 1.00 88.44 254 CYS A N 1
ATOM 1988 C CA . CYS A 1 254 ? -40.797 5.144 34.427 1.00 88.44 254 CYS A CA 1
ATOM 1989 C C . CYS A 1 254 ? -40.303 5.757 35.752 1.00 88.44 254 CYS A C 1
ATOM 1991 O O . CYS A 1 254 ? -40.184 5.042 36.746 1.00 88.44 254 CYS A O 1
ATOM 1993 N N . ASN A 1 255 ? -40.109 7.079 35.818 1.00 88.75 255 ASN A N 1
ATOM 1994 C CA . ASN A 1 255 ? -39.716 7.762 37.059 1.00 88.75 255 ASN A CA 1
ATOM 1995 C C . ASN A 1 255 ? -40.815 7.753 38.135 1.00 88.75 255 ASN A C 1
ATOM 1997 O O . ASN A 1 255 ? -40.519 7.616 39.320 1.00 88.75 255 ASN A O 1
ATOM 2001 N N . SER A 1 256 ? -42.086 7.847 37.738 1.00 88.81 256 SER A N 1
ATOM 2002 C CA . SER A 1 256 ? -43.210 7.760 38.679 1.00 88.81 256 SER A CA 1
ATOM 2003 C C . SER A 1 256 ? -43.333 6.346 39.256 1.00 88.81 256 SER A C 1
ATOM 2005 O O . SER A 1 256 ? -43.501 6.166 40.460 1.00 88.81 256 SER A O 1
ATOM 2007 N N . TRP A 1 257 ? -43.169 5.326 38.412 1.00 90.69 257 TRP A N 1
ATOM 2008 C CA . TRP A 1 257 ? -43.197 3.922 38.825 1.00 90.69 257 TRP A CA 1
ATOM 2009 C C . TRP A 1 257 ? -41.998 3.515 39.679 1.00 90.69 257 TRP A C 1
ATOM 2011 O O . TRP A 1 257 ? -42.150 2.716 40.603 1.00 90.69 257 TRP A O 1
ATOM 2021 N N . LYS A 1 258 ? -40.828 4.117 39.437 1.00 89.25 258 LYS A N 1
ATOM 2022 C CA . LYS A 1 258 ? -39.675 4.019 40.338 1.00 89.25 258 LYS A CA 1
ATOM 2023 C C . LYS A 1 258 ? -40.040 4.481 41.751 1.00 89.25 258 LYS A C 1
ATOM 2025 O O . LYS A 1 258 ? -39.806 3.739 42.698 1.00 89.25 258 LYS A O 1
ATOM 2030 N N . GLY A 1 259 ? -40.666 5.655 41.886 1.00 83.81 259 GLY A N 1
ATOM 2031 C CA . GLY A 1 259 ? -41.107 6.197 43.181 1.00 83.81 259 GLY A CA 1
ATOM 2032 C C . GLY A 1 259 ? -42.156 5.339 43.899 1.00 83.81 259 GLY A C 1
ATOM 2033 O O . GLY A 1 259 ? -42.265 5.397 45.117 1.00 83.81 259 GLY A O 1
ATOM 2034 N N . LYS A 1 260 ? -42.882 4.491 43.160 1.00 88.44 260 LYS A N 1
ATOM 2035 C CA . LYS A 1 260 ? -43.851 3.517 43.693 1.00 88.44 260 LYS A CA 1
ATOM 2036 C C . LYS A 1 260 ? -43.243 2.143 44.012 1.00 88.44 260 LYS A C 1
ATOM 2038 O O . LYS A 1 260 ? -43.973 1.224 44.368 1.00 88.44 260 LYS A O 1
ATOM 2043 N N . GLY A 1 261 ? -41.929 1.974 43.852 1.00 87.44 261 GLY A N 1
ATOM 2044 C CA . GLY A 1 261 ? -41.231 0.726 44.171 1.00 87.44 261 GLY A CA 1
ATOM 2045 C C . GLY A 1 261 ? -41.382 -0.387 43.129 1.00 87.44 261 GLY A C 1
ATOM 2046 O O . GLY A 1 261 ? -41.051 -1.535 43.414 1.00 87.44 261 GLY A O 1
ATOM 2047 N N . TYR A 1 262 ? -41.834 -0.091 41.904 1.00 89.88 262 TYR A N 1
ATOM 2048 C CA . TYR A 1 262 ? -42.069 -1.122 40.874 1.00 89.88 262 TYR A CA 1
ATOM 2049 C C . TYR A 1 262 ? -40.779 -1.733 40.305 1.00 89.88 262 TYR A C 1
ATOM 2051 O O . TYR A 1 262 ? -40.822 -2.744 39.610 1.00 89.88 262 TYR A O 1
ATOM 2059 N N . CYS A 1 263 ? -39.628 -1.144 40.627 1.00 85.94 263 CYS A N 1
ATOM 2060 C CA . CYS A 1 263 ? -38.312 -1.706 40.332 1.00 85.94 263 CYS A CA 1
ATOM 2061 C C . CYS A 1 263 ? -37.889 -2.824 41.305 1.00 85.94 263 CYS A C 1
ATOM 2063 O O . CYS A 1 263 ? -36.845 -3.432 41.092 1.00 85.94 263 CYS A O 1
ATOM 2065 N N . ASN A 1 264 ? -38.653 -3.094 42.370 1.00 86.38 264 ASN A N 1
ATOM 2066 C CA . ASN A 1 264 ? -38.366 -4.183 43.305 1.00 86.38 264 ASN A CA 1
ATOM 2067 C C . ASN A 1 264 ? -38.756 -5.537 42.686 1.00 86.38 264 ASN A C 1
ATOM 2069 O O . ASN A 1 264 ? -39.839 -5.645 42.112 1.00 86.38 264 ASN A O 1
ATOM 2073 N N . SER A 1 265 ? -37.915 -6.566 42.839 1.00 81.88 265 SER A N 1
ATOM 2074 C CA . SER A 1 265 ? -38.156 -7.929 42.336 1.00 81.88 265 SER A CA 1
ATOM 2075 C C . SER A 1 265 ? -39.455 -8.558 42.842 1.00 81.88 265 SER A C 1
ATOM 2077 O O . SER A 1 265 ? -40.015 -9.419 42.172 1.00 81.88 265 SER A O 1
ATOM 2079 N N . ASN A 1 266 ? -39.959 -8.099 43.989 1.00 83.62 266 ASN A N 1
ATOM 2080 C CA . ASN A 1 266 ? -41.213 -8.570 44.580 1.00 83.62 266 ASN A CA 1
ATOM 2081 C C . ASN A 1 266 ? -42.454 -7.858 44.009 1.00 83.62 266 ASN A C 1
ATOM 2083 O O . ASN A 1 266 ? -43.581 -8.183 44.375 1.00 83.62 266 A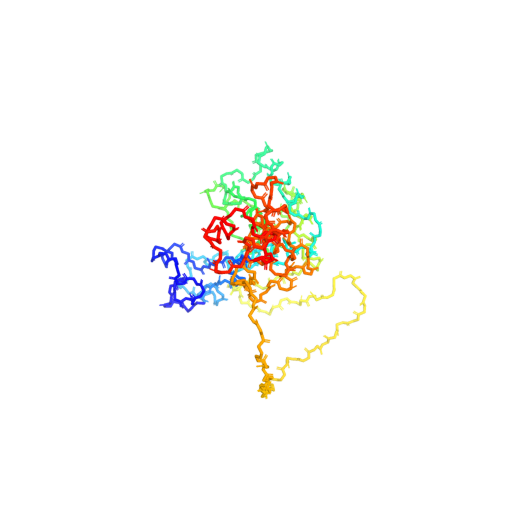SN A O 1
ATOM 2087 N N . SER A 1 267 ? -42.276 -6.867 43.130 1.00 87.31 267 SER A N 1
ATOM 2088 C CA . SER A 1 267 ? -43.387 -6.194 42.463 1.00 87.31 267 SER A CA 1
ATOM 2089 C C . SER A 1 267 ? -43.912 -7.038 41.306 1.00 87.31 267 SER A C 1
ATOM 2091 O O . SER A 1 267 ? -43.156 -7.449 40.428 1.00 87.31 267 SER A O 1
ATOM 2093 N N . GLN A 1 268 ? -45.235 -7.166 41.205 1.00 89.06 268 GLN A N 1
ATOM 2094 C CA . GLN A 1 268 ? -45.898 -7.723 40.018 1.00 89.06 268 GLN A CA 1
ATOM 2095 C C . GLN A 1 268 ? -45.523 -6.995 38.705 1.00 89.06 268 GLN A C 1
ATOM 2097 O O . GLN A 1 268 ? -45.655 -7.553 37.618 1.00 89.06 268 GLN A O 1
ATOM 2102 N N . HIS A 1 269 ? -45.025 -5.753 38.786 1.00 84.81 269 HIS A N 1
ATOM 2103 C CA . HIS A 1 269 ? -44.631 -4.939 37.632 1.00 84.81 269 HIS A CA 1
ATOM 2104 C C . HIS A 1 269 ? -43.133 -5.009 37.308 1.00 84.81 269 HIS A C 1
ATOM 2106 O O . HIS A 1 269 ? -42.700 -4.429 36.308 1.00 84.81 269 HIS A O 1
ATOM 2112 N N . TYR A 1 270 ? -42.346 -5.751 38.091 1.00 85.44 270 TYR A N 1
ATOM 2113 C CA . TYR A 1 270 ? -40.896 -5.858 37.934 1.00 85.44 270 TYR A CA 1
ATOM 2114 C C . TYR A 1 270 ? -40.491 -6.265 36.513 1.00 85.44 270 TYR A C 1
ATOM 2116 O O . TYR A 1 270 ? -39.695 -5.586 35.867 1.00 85.44 270 TYR A O 1
ATOM 2124 N N . ASN A 1 271 ? -41.131 -7.304 35.967 1.00 82.19 271 ASN A N 1
ATOM 2125 C CA . ASN A 1 271 ? -40.847 -7.817 34.622 1.00 82.19 271 ASN A CA 1
ATOM 2126 C C . ASN A 1 271 ? -41.082 -6.787 33.508 1.00 82.19 271 ASN A C 1
ATOM 2128 O O . ASN A 1 271 ? -40.410 -6.809 32.475 1.00 82.19 271 ASN A O 1
ATOM 2132 N N . TYR A 1 272 ? -42.036 -5.880 33.703 1.00 84.75 272 TYR A N 1
ATOM 2133 C CA . TYR A 1 272 ? -42.285 -4.791 32.767 1.00 84.75 272 TYR A CA 1
ATOM 2134 C C . TYR A 1 272 ? -41.247 -3.675 32.933 1.00 84.75 272 TYR A C 1
ATOM 2136 O O . TYR A 1 272 ? -40.714 -3.167 31.941 1.00 84.75 272 TYR A O 1
ATOM 2144 N N . MET A 1 273 ? -40.918 -3.337 34.181 1.00 86.94 273 MET A N 1
ATOM 2145 C CA . MET A 1 273 ? -39.950 -2.298 34.526 1.00 86.94 273 MET A CA 1
ATOM 2146 C C . MET A 1 273 ? -38.540 -2.635 34.029 1.00 86.94 273 MET A C 1
ATOM 2148 O O . MET A 1 273 ? -37.894 -1.783 33.424 1.00 86.94 273 MET A O 1
ATOM 2152 N N . ILE A 1 274 ? -38.086 -3.885 34.155 1.00 80.88 274 ILE A N 1
ATOM 2153 C CA . ILE A 1 274 ? -36.759 -4.295 33.662 1.00 80.88 274 ILE A CA 1
ATOM 2154 C C . ILE A 1 274 ? -36.639 -4.272 32.129 1.00 80.88 274 ILE A C 1
ATOM 2156 O O . ILE A 1 274 ? -35.542 -4.156 31.580 1.00 80.88 274 ILE A O 1
ATOM 2160 N N . LYS A 1 275 ? -37.765 -4.363 31.409 1.00 81.56 275 LYS A N 1
ATOM 2161 C CA . LYS A 1 275 ? -37.797 -4.304 29.940 1.00 81.56 275 LYS A CA 1
ATOM 2162 C C . LYS A 1 275 ? -37.870 -2.868 29.423 1.00 81.56 275 LYS A C 1
ATOM 2164 O O . LYS A 1 275 ? -37.197 -2.546 28.445 1.00 81.56 275 LYS A O 1
ATOM 2169 N N . ASN A 1 276 ? -38.660 -2.019 30.080 1.00 84.31 276 ASN A N 1
ATOM 2170 C CA . ASN A 1 276 ? -39.054 -0.709 29.553 1.00 84.31 276 ASN A CA 1
ATOM 2171 C C . ASN A 1 276 ? -38.502 0.491 30.329 1.00 84.31 276 ASN A C 1
ATOM 2173 O O . ASN A 1 276 ? -38.517 1.594 29.795 1.00 84.31 276 ASN A O 1
ATOM 2177 N N . CYS A 1 277 ? -38.020 0.298 31.554 1.00 88.19 277 CYS A N 1
ATOM 2178 C CA . CYS A 1 277 ? -37.622 1.363 32.478 1.00 88.19 277 CYS A CA 1
ATOM 2179 C C . CYS A 1 277 ? -36.217 1.120 33.050 1.00 88.19 277 CYS A C 1
ATOM 2181 O O . CYS A 1 277 ? -35.975 1.256 34.251 1.00 88.19 277 CYS A O 1
ATOM 2183 N N . LYS A 1 278 ? -35.291 0.695 32.180 1.00 83.75 278 LYS A N 1
ATOM 2184 C CA . LYS A 1 278 ? -33.939 0.260 32.561 1.00 83.75 278 LYS A CA 1
ATOM 2185 C C . LYS A 1 278 ? -33.148 1.359 33.268 1.00 83.75 278 LYS A C 1
ATOM 2187 O O . LYS A 1 278 ? -32.429 1.056 34.213 1.00 83.75 278 LYS A O 1
ATOM 2192 N N . LYS A 1 279 ? -33.327 2.616 32.849 1.00 83.25 279 LYS A N 1
ATOM 2193 C CA . LYS A 1 279 ? -32.641 3.773 33.432 1.00 83.25 279 LYS A CA 1
ATOM 2194 C C . LYS A 1 279 ? -33.275 4.171 34.765 1.00 83.25 279 LYS A C 1
ATOM 2196 O O . LYS A 1 279 ? -32.562 4.385 35.741 1.00 83.25 279 LYS A O 1
ATOM 2201 N N . ALA A 1 280 ? -34.606 4.209 34.852 1.00 85.12 280 ALA A N 1
ATOM 2202 C CA . ALA A 1 280 ? -35.295 4.511 36.106 1.00 85.12 280 ALA A CA 1
ATOM 2203 C C . ALA A 1 280 ? -34.995 3.471 37.203 1.00 85.12 280 ALA A C 1
ATOM 2205 O O . ALA A 1 280 ? -34.817 3.848 38.362 1.00 85.12 280 ALA A O 1
ATOM 2206 N N . CYS A 1 281 ? -34.883 2.190 36.843 1.00 83.56 281 CYS A N 1
ATOM 2207 C CA . CYS A 1 281 ? -34.575 1.105 37.779 1.00 83.56 281 CYS A CA 1
ATOM 2208 C C . CYS A 1 281 ? -33.081 0.854 38.021 1.00 83.56 281 CYS A C 1
ATOM 2210 O O . CYS A 1 281 ? -32.756 -0.128 38.683 1.00 83.56 281 CYS A O 1
ATOM 2212 N N . SER A 1 282 ? -32.187 1.707 37.508 1.00 79.50 282 SER A N 1
ATOM 2213 C CA . SER A 1 282 ? -30.731 1.554 37.661 1.00 79.50 282 SER A CA 1
ATOM 2214 C C . SER A 1 282 ? -30.204 0.183 37.202 1.00 79.50 282 SER A C 1
ATOM 2216 O O . SER A 1 282 ? -29.299 -0.392 37.802 1.00 79.50 282 SER A O 1
ATOM 2218 N N . LEU A 1 283 ? -30.816 -0.378 36.156 1.00 70.62 283 LEU A N 1
ATOM 2219 C CA . LEU A 1 283 ? -30.411 -1.644 35.517 1.00 70.62 283 LEU A CA 1
ATOM 2220 C C . LEU A 1 283 ? -29.400 -1.418 34.382 1.00 70.62 283 LEU A C 1
ATOM 2222 O O . LEU A 1 283 ? -28.998 -2.340 33.672 1.00 70.62 283 LEU A O 1
ATOM 2226 N N . CYS A 1 284 ? -29.047 -0.153 34.220 1.00 66.75 284 CYS A N 1
ATOM 2227 C CA . CYS A 1 284 ? -27.905 0.446 33.579 1.00 66.75 284 CYS A CA 1
ATOM 2228 C C . CYS A 1 284 ? -27.608 1.728 34.391 1.00 66.75 284 CYS A C 1
ATOM 2230 O O . CYS A 1 284 ? -26.493 2.242 34.214 1.00 66.75 284 CYS A O 1
#

InterPro domains:
  IPR003582 ShKT domain [PF01549] (208-242)
  IPR003582 ShKT domain [PF01549] (246-284)
  IPR003582 ShKT domain [PS51670] (209-242)
  IPR003582 ShKT domain [PS51670] (247-284)
  IPR003582 ShKT domain [SM00254] (208-24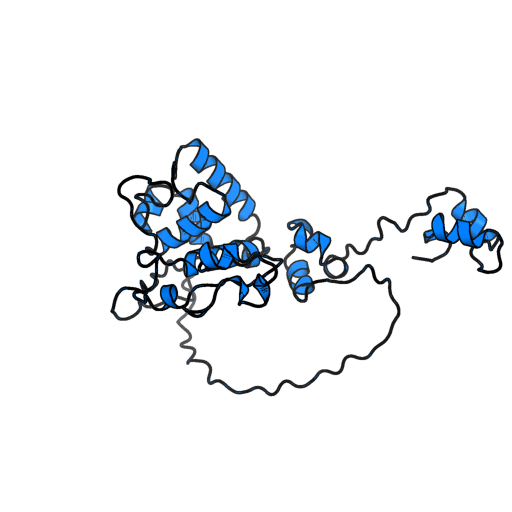3)
  IPR003582 ShKT domain [SM00254] (246-284)

Organism: NCBI:txid252671

Secondary structure (DSSP, 8-state):
--TT--GGGSGGGTTS-THHHHH-SEE---SSS---EE-HHHHTT-TT-TTTTS-HHHHHHHHHIIIIIIIIIISTTHHHHHHHHHHHHHHTTTTTTSGGGS-HHHHHHHHHHHHTT-S---SS--SS--S--SHHHHHHH-HHHHHHHHHHSTT-PPPP-TTS-SPPPPPPS--S--S-----PPP----------PPPP-----TTS-BSSTTHHHHHHTTHHHH-HHHHHHBTTTTT----TT-SBSSTTHHHHHHTTTTSTTSTTHHHHHHHBTTTTT--